Protein AF-A0A2T9Z4J3-F1 (afdb_monomer_lite)

Organism: NCBI:txid61424

Secondary structure (DSSP, 8-state):
-EEESPP--BTTTTB-EEGGGT---SSSS-STT-GGGSTTGGGTSEEE-TT-EEEEEEE-TT----EEEEEEEEGGGTT-HHHHHHTEEEEEETTSS---SSSEETTEET-S---PEEEEEEEPPTTPPSEEEEEEEEEES-EEETTEEEEE---EEEEEEEEE--SSPPPSSPPPPEEE---SSSTTSS-EEESS-SSTTTTS-TT-----BTTBGGGG----S-B---EEEPPTT-

Foldseek 3Di:
DWPPPPWQALPPPNDFQFLFLQRQDPASDALVSGCCVPPPSVVVFAEDAAQDKDKTKDWPQLWDKFKKWKFKAASVCRRPPVRRVVGTAEMEMPQQPHFAPDQQDPLGGRNGGHGDMDIDMDTHHQQDDWHKMKMKIKTFQIAQDPNDSFFTGAMTITMGMHTYDDPDDRDPDHHDYYYAYAHPVRNPDSKMKGHDALEPPQRNNPNDHFDDDPPDVVSSTPDRSDGGHIDIGHRPPD

Structure (mmCIF, N/CA/C/O backbone):
data_AF-A0A2T9Z4J3-F1
#
_entry.id   AF-A0A2T9Z4J3-F1
#
loop_
_atom_site.group_PDB
_atom_site.id
_atom_site.type_symbol
_atom_site.label_atom_id
_atom_site.label_alt_id
_atom_site.label_comp_id
_atom_site.label_asym_id
_atom_site.label_entity_id
_atom_site.label_seq_id
_atom_site.pdbx_PDB_ins_code
_atom_site.Cartn_x
_atom_site.Cartn_y
_atom_site.Cartn_z
_atom_site.occupancy
_atom_site.B_iso_or_equiv
_atom_site.auth_seq_id
_atom_site.auth_comp_id
_atom_site.auth_asym_id
_atom_site.auth_atom_id
_atom_site.pdbx_PDB_model_num
ATOM 1 N N . MET A 1 1 ? 7.623 1.355 1.174 1.00 85.75 1 MET A N 1
ATOM 2 C CA . MET A 1 1 ? 7.242 0.611 2.405 1.00 85.75 1 MET A CA 1
ATOM 3 C C . MET A 1 1 ? 6.527 1.502 3.399 1.00 85.75 1 MET A C 1
ATOM 5 O O . MET A 1 1 ? 6.881 2.677 3.482 1.00 85.75 1 MET A O 1
ATOM 9 N N . LEU A 1 2 ? 5.577 0.938 4.156 1.00 93.81 2 LEU A N 1
ATOM 10 C CA . LEU A 1 2 ? 4.834 1.624 5.220 1.00 93.81 2 LEU A CA 1
ATOM 11 C C . LEU A 1 2 ? 5.778 2.282 6.241 1.00 93.81 2 LEU A C 1
ATOM 13 O O . LEU A 1 2 ? 6.678 1.638 6.775 1.00 93.81 2 LEU A O 1
ATOM 17 N N . LYS A 1 3 ? 5.545 3.565 6.512 1.00 94.00 3 LYS A N 1
ATOM 18 C CA . LYS A 1 3 ? 6.288 4.394 7.471 1.00 94.00 3 LYS A CA 1
ATOM 19 C C . LYS A 1 3 ? 5.398 4.864 8.619 1.00 94.00 3 LYS A C 1
ATOM 21 O O . LYS A 1 3 ? 5.848 4.919 9.760 1.00 94.00 3 LYS A O 1
ATOM 26 N N . TYR A 1 4 ? 4.144 5.193 8.320 1.00 96.06 4 TYR A N 1
ATOM 27 C CA . TYR A 1 4 ? 3.155 5.566 9.323 1.00 96.06 4 TYR A CA 1
ATOM 28 C C . TYR A 1 4 ? 1.751 5.095 8.904 1.00 96.06 4 TYR A C 1
ATOM 30 O O . TYR A 1 4 ? 1.418 5.246 7.727 1.00 96.06 4 TYR A O 1
ATOM 38 N N . PRO A 1 5 ? 0.908 4.599 9.829 1.00 95.31 5 PRO A N 1
ATOM 39 C CA . PRO A 1 5 ? 1.194 4.303 11.236 1.00 95.31 5 PRO A CA 1
ATOM 40 C C . PRO A 1 5 ? 2.365 3.329 11.423 1.00 95.31 5 PRO A C 1
ATOM 42 O O . PRO A 1 5 ? 2.754 2.638 10.482 1.00 95.31 5 PRO A O 1
ATOM 45 N N . GLN A 1 6 ? 2.999 3.355 12.601 1.00 92.12 6 GLN A N 1
ATOM 46 C CA . GLN A 1 6 ? 4.267 2.656 12.828 1.00 92.12 6 GLN A CA 1
ATOM 47 C C . GLN A 1 6 ? 4.138 1.163 12.474 1.00 92.12 6 GLN A C 1
ATOM 49 O O . GLN A 1 6 ? 3.314 0.478 13.089 1.00 92.12 6 GLN A O 1
ATOM 54 N N . PRO A 1 7 ? 4.924 0.642 11.515 1.00 91.19 7 PRO A N 1
ATOM 55 C CA . PRO A 1 7 ? 4.813 -0.752 11.111 1.00 91.19 7 PRO A CA 1
ATOM 56 C C . PRO A 1 7 ? 5.274 -1.694 12.233 1.00 91.19 7 PRO A C 1
ATOM 58 O O . PRO A 1 7 ? 6.113 -1.325 13.066 1.00 91.19 7 PRO A O 1
ATOM 61 N N . ARG A 1 8 ? 4.773 -2.936 12.233 1.00 89.75 8 ARG A N 1
ATOM 62 C CA . ARG A 1 8 ? 5.305 -4.025 13.075 1.00 89.75 8 ARG A CA 1
ATOM 63 C C . ARG A 1 8 ? 6.801 -4.217 12.824 1.00 89.75 8 ARG A C 1
ATOM 65 O O . ARG A 1 8 ? 7.547 -4.470 13.778 1.00 89.75 8 ARG A O 1
ATOM 72 N N . GLY A 1 9 ? 7.209 -4.012 11.571 1.00 79.75 9 GLY A N 1
ATOM 73 C CA . GLY A 1 9 ? 8.544 -4.263 11.060 1.00 79.75 9 GLY A CA 1
ATOM 74 C C . GLY A 1 9 ? 8.686 -5.744 10.740 1.00 79.75 9 GLY A C 1
ATOM 75 O O . GLY A 1 9 ? 8.167 -6.584 11.471 1.00 79.75 9 GLY A O 1
ATOM 76 N N . ASN A 1 10 ? 9.407 -6.079 9.674 1.00 77.56 10 ASN A N 1
ATOM 77 C CA . ASN A 1 10 ? 9.787 -7.453 9.360 1.00 77.56 10 ASN A CA 1
ATOM 78 C C . ASN A 1 10 ? 10.915 -7.899 10.305 1.00 77.56 10 ASN A C 1
ATOM 80 O O . ASN A 1 10 ? 12.100 -7.786 9.985 1.00 77.56 10 ASN A O 1
ATOM 84 N N . LYS A 1 11 ? 10.547 -8.335 11.512 1.00 71.50 11 LYS A N 1
ATOM 85 C CA . LYS A 1 11 ? 11.507 -8.620 12.591 1.00 71.50 11 LYS A CA 1
ATOM 86 C C . LYS A 1 11 ? 12.369 -9.841 12.306 1.00 71.50 11 LYS A C 1
ATOM 88 O O . LYS A 1 11 ? 13.498 -9.908 12.773 1.00 71.50 11 LYS A O 1
ATOM 93 N N . LYS A 1 12 ? 11.836 -10.791 11.539 1.00 68.12 12 LYS A N 1
ATOM 94 C CA . LYS A 1 12 ? 12.517 -12.043 11.223 1.00 68.12 12 LYS A CA 1
ATOM 95 C C . LYS A 1 12 ? 13.612 -11.869 10.171 1.00 68.12 12 LYS A C 1
ATOM 97 O O . LYS A 1 12 ? 14.642 -12.524 10.267 1.00 68.12 12 LYS A O 1
ATOM 102 N N . TRP A 1 13 ? 13.399 -10.989 9.192 1.00 63.03 13 TRP A N 1
ATOM 103 C CA . TRP A 1 13 ? 14.283 -10.867 8.026 1.00 63.03 13 TRP A CA 1
ATOM 104 C C . TRP A 1 13 ? 14.967 -9.498 7.898 1.00 63.03 13 TRP A C 1
ATOM 106 O O . TRP A 1 13 ? 15.595 -9.237 6.880 1.00 63.03 13 TRP A O 1
ATOM 116 N N . TRP A 1 14 ? 14.845 -8.626 8.909 1.00 59.22 14 TRP A N 1
ATOM 117 C CA . TRP A 1 14 ? 15.550 -7.336 9.018 1.00 59.22 14 TRP A CA 1
ATOM 118 C C . TRP A 1 14 ? 15.502 -6.466 7.748 1.00 59.22 14 TRP A C 1
ATOM 120 O O . TRP A 1 14 ? 16.469 -5.792 7.400 1.00 59.22 14 TRP A O 1
ATOM 130 N N . GLY A 1 15 ? 14.363 -6.463 7.049 1.00 68.44 15 GLY A N 1
ATOM 131 C CA . GLY A 1 15 ? 14.255 -5.837 5.732 1.00 68.44 15 GLY A CA 1
ATOM 132 C C . GLY A 1 15 ? 12.824 -5.639 5.246 1.00 68.44 15 GLY A C 1
ATOM 133 O O . GLY A 1 15 ? 11.866 -5.610 6.015 1.00 68.44 15 GLY A O 1
ATOM 134 N N . VAL A 1 16 ? 12.659 -5.475 3.940 1.00 77.69 16 VAL A N 1
ATOM 135 C CA . VAL A 1 16 ? 11.340 -5.334 3.318 1.00 77.69 16 VAL A CA 1
ATOM 136 C C . VAL A 1 16 ? 10.652 -6.700 3.210 1.00 77.69 16 VAL A C 1
ATOM 138 O O . VAL A 1 16 ? 11.286 -7.697 2.889 1.00 77.69 16 VAL A O 1
ATOM 141 N N . CYS A 1 17 ? 9.360 -6.785 3.531 1.00 87.50 17 CYS A N 1
ATOM 142 C CA . CYS A 1 17 ? 8.581 -8.010 3.340 1.00 87.50 17 CYS A CA 1
ATOM 143 C C . CYS A 1 17 ? 7.880 -7.942 1.982 1.00 87.50 17 CYS A C 1
ATOM 145 O O . CYS A 1 17 ? 6.982 -7.125 1.782 1.00 87.50 17 CYS A O 1
ATOM 147 N N . GLY A 1 18 ? 8.303 -8.802 1.061 1.00 90.88 18 GLY A N 1
ATOM 148 C CA . GLY A 1 18 ? 7.730 -8.919 -0.274 1.00 90.88 18 GLY A CA 1
ATOM 149 C C . GLY A 1 18 ? 7.682 -10.367 -0.743 1.00 90.88 18 GLY A C 1
ATOM 150 O O . GLY A 1 18 ? 8.486 -11.200 -0.312 1.00 90.88 18 GLY A O 1
ATOM 151 N N . ALA A 1 19 ? 6.717 -10.661 -1.610 1.00 90.56 19 ALA A N 1
ATOM 152 C CA . ALA A 1 19 ? 6.400 -12.001 -2.090 1.00 90.56 19 ALA A CA 1
ATOM 153 C C . ALA A 1 19 ? 7.593 -12.684 -2.768 1.00 90.56 19 ALA A C 1
ATOM 155 O O . ALA A 1 19 ? 7.852 -13.864 -2.512 1.00 90.56 19 ALA A O 1
ATOM 156 N N . GLY A 1 20 ? 8.353 -11.919 -3.562 1.00 89.75 20 GLY A N 1
ATOM 157 C CA . GLY A 1 20 ? 9.571 -12.377 -4.228 1.00 89.75 20 GLY A CA 1
ATOM 158 C C . GLY A 1 20 ? 10.653 -12.847 -3.259 1.00 89.75 20 GLY A C 1
ATOM 159 O O . GLY A 1 20 ? 11.290 -13.868 -3.491 1.00 89.75 20 GLY A O 1
ATOM 160 N N . MET A 1 21 ? 10.782 -12.182 -2.111 1.00 88.12 21 MET A N 1
ATOM 161 C CA . MET A 1 21 ? 11.752 -12.523 -1.059 1.00 88.12 21 MET A CA 1
ATOM 162 C C . MET A 1 21 ? 11.249 -13.639 -0.126 1.00 88.12 21 MET A C 1
ATOM 164 O O . MET A 1 21 ? 11.795 -13.858 0.952 1.00 88.12 21 MET A O 1
ATOM 168 N N . GLY A 1 22 ? 10.169 -14.335 -0.497 1.00 87.25 22 GLY A N 1
ATOM 169 C CA . GLY A 1 22 ? 9.592 -15.425 0.289 1.00 87.25 22 GLY A CA 1
ATOM 170 C C . GLY A 1 22 ? 8.656 -14.980 1.416 1.00 87.25 22 GLY A C 1
ATOM 171 O O . GLY A 1 22 ? 8.167 -15.836 2.155 1.00 87.25 22 GLY A O 1
ATOM 172 N N . CYS A 1 23 ? 8.357 -13.683 1.545 1.00 88.75 23 CYS A N 1
ATOM 173 C CA . CYS A 1 23 ? 7.374 -13.210 2.515 1.00 88.75 23 CYS A CA 1
ATOM 174 C C . CYS A 1 23 ? 5.953 -13.490 2.009 1.00 88.75 23 CYS A C 1
ATOM 176 O O . CYS A 1 23 ? 5.572 -13.011 0.947 1.00 88.75 23 CYS A O 1
ATOM 178 N N . LYS A 1 24 ? 5.151 -14.259 2.753 1.00 88.00 24 LYS A N 1
ATOM 179 C CA . LYS A 1 24 ? 3.828 -14.729 2.288 1.00 88.00 24 LYS A CA 1
ATOM 180 C C . LYS A 1 24 ? 2.646 -13.907 2.792 1.00 88.00 24 LYS A C 1
ATOM 182 O O . LYS A 1 24 ? 1.496 -14.278 2.572 1.00 88.00 24 LYS A O 1
ATOM 187 N N . GLY A 1 25 ? 2.933 -12.763 3.412 1.00 86.25 25 GLY A N 1
ATOM 188 C CA . GLY A 1 25 ? 1.918 -11.882 3.975 1.00 86.25 25 GLY A CA 1
ATOM 189 C C . GLY A 1 25 ? 1.067 -12.588 5.044 1.00 86.25 25 GLY A C 1
ATOM 190 O O . GLY A 1 25 ? 1.501 -13.592 5.610 1.00 86.25 25 GLY A O 1
ATOM 191 N N . PRO A 1 26 ? -0.131 -12.064 5.351 1.00 92.62 26 PRO A N 1
ATOM 192 C CA . PRO A 1 26 ? -0.673 -10.790 4.861 1.00 92.62 26 PRO A CA 1
ATOM 193 C C . PRO A 1 26 ? 0.029 -9.563 5.471 1.00 92.62 26 PRO A C 1
ATOM 195 O O . PRO A 1 26 ? -0.157 -8.443 4.999 1.00 92.62 26 PRO A O 1
ATOM 198 N N . CYS A 1 27 ? 0.837 -9.770 6.509 1.00 93.69 27 CYS A N 1
ATOM 199 C CA . CYS A 1 27 ? 1.614 -8.745 7.192 1.00 93.69 27 CYS A CA 1
ATOM 200 C C . CYS A 1 27 ? 3.120 -8.987 7.041 1.00 93.69 27 CYS A C 1
ATOM 202 O O . CYS A 1 27 ? 3.562 -10.076 6.686 1.00 93.69 27 CYS A O 1
ATOM 204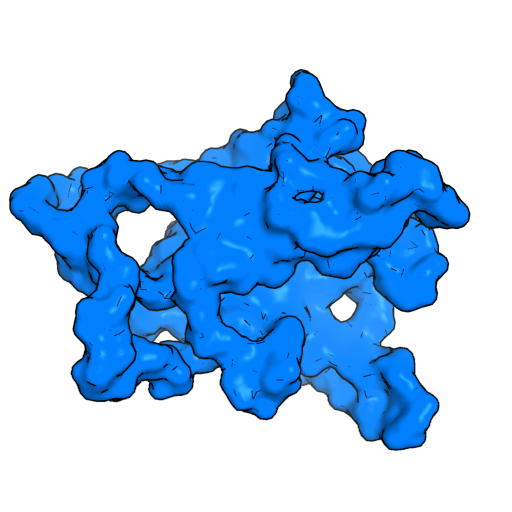 N N . ASP A 1 28 ? 3.906 -7.960 7.352 1.00 91.50 28 ASP A N 1
ATOM 205 C CA . ASP A 1 28 ? 5.368 -8.012 7.414 1.00 91.50 28 ASP A CA 1
ATOM 206 C C . ASP A 1 28 ? 5.916 -8.842 8.581 1.00 91.50 28 ASP A C 1
ATOM 208 O O . ASP A 1 28 ? 7.045 -9.317 8.501 1.00 91.50 28 ASP A O 1
ATOM 212 N N . SER A 1 29 ? 5.114 -9.035 9.630 1.00 90.75 29 SER A N 1
ATOM 213 C CA . SER A 1 29 ? 5.343 -9.988 10.721 1.00 90.75 29 SER A CA 1
ATOM 214 C C . SER A 1 29 ? 4.012 -10.488 11.280 1.00 90.75 29 SER A C 1
ATOM 216 O O . SER A 1 29 ? 2.984 -9.800 11.175 1.00 90.75 29 SER A O 1
ATOM 218 N N . SER A 1 30 ? 4.049 -11.651 11.932 1.00 91.19 30 SER A N 1
ATOM 219 C CA . SER A 1 30 ? 2.867 -12.246 12.560 1.00 91.19 30 SER A CA 1
ATOM 220 C C . SER A 1 30 ? 2.306 -11.382 13.696 1.00 91.19 30 SER A C 1
ATOM 222 O O . SER A 1 30 ? 3.004 -10.550 14.290 1.00 91.19 30 SER A O 1
ATOM 224 N N . SER A 1 31 ? 1.035 -11.596 14.036 1.00 91.62 31 SER A N 1
ATOM 225 C CA . SER A 1 31 ? 0.395 -10.951 15.187 1.00 91.62 31 SER A CA 1
ATOM 226 C C . SER A 1 31 ? 1.085 -11.296 16.510 1.00 91.62 31 SER A C 1
ATOM 228 O O . SER A 1 31 ? 1.134 -10.456 17.406 1.00 91.62 31 SER A O 1
ATOM 230 N N . MET A 1 32 ? 1.695 -12.481 16.625 1.00 88.38 32 MET A N 1
ATOM 231 C CA . MET A 1 32 ? 2.461 -12.895 17.807 1.00 88.38 32 MET A CA 1
ATOM 232 C C . MET A 1 32 ? 3.703 -12.023 18.022 1.00 88.38 32 MET A C 1
ATOM 234 O O . MET A 1 32 ? 4.029 -11.665 19.153 1.00 88.38 32 MET A O 1
ATOM 238 N N . GLU A 1 33 ? 4.349 -11.602 16.936 1.00 84.94 33 GLU A N 1
ATOM 239 C CA . GLU A 1 33 ? 5.548 -10.758 16.958 1.00 84.94 33 GLU A CA 1
ATOM 240 C C . GLU A 1 33 ? 5.228 -9.262 17.123 1.00 84.94 33 GLU A C 1
ATOM 242 O O . GLU A 1 33 ? 6.138 -8.427 17.210 1.00 84.94 33 GLU A O 1
ATOM 247 N N . ALA A 1 34 ? 3.949 -8.885 17.173 1.00 86.06 34 ALA A N 1
ATOM 248 C CA . ALA A 1 34 ? 3.526 -7.497 17.256 1.00 86.06 34 ALA A CA 1
ATOM 249 C C . ALA A 1 34 ? 3.962 -6.820 18.566 1.00 86.06 34 ALA A C 1
ATOM 251 O O . ALA A 1 34 ? 3.878 -7.376 19.662 1.00 86.06 34 ALA A O 1
ATOM 252 N N . ARG A 1 35 ? 4.370 -5.546 18.473 1.00 78.50 35 ARG A N 1
ATOM 253 C CA . ARG A 1 35 ? 4.780 -4.739 19.642 1.00 78.50 35 ARG A CA 1
ATOM 254 C C . ARG A 1 35 ? 3.662 -4.550 20.664 1.00 78.50 35 ARG A C 1
ATOM 256 O O . ARG A 1 35 ? 3.944 -4.314 21.832 1.00 78.50 35 ARG A O 1
ATOM 263 N N . VAL A 1 36 ? 2.401 -4.654 20.249 1.00 79.75 36 VAL A N 1
ATOM 264 C CA . VAL A 1 36 ? 1.257 -4.538 21.161 1.00 79.75 36 VAL A CA 1
ATOM 265 C C . VAL A 1 36 ? 1.231 -5.643 22.223 1.00 79.75 36 VAL A C 1
ATOM 267 O O . VAL A 1 36 ? 0.717 -5.408 23.315 1.00 79.75 36 VAL A O 1
ATOM 270 N N . ASN A 1 37 ? 1.859 -6.791 21.952 1.00 78.06 37 ASN A N 1
ATOM 271 C CA . ASN A 1 37 ? 2.022 -7.873 22.925 1.00 78.06 37 ASN A CA 1
ATOM 272 C C . ASN A 1 37 ? 3.125 -7.571 23.957 1.00 78.06 37 ASN A C 1
ATOM 274 O O . ASN A 1 37 ? 3.233 -8.250 24.973 1.00 78.06 37 ASN A O 1
ATOM 278 N N . MET A 1 38 ? 3.938 -6.531 23.736 1.00 76.25 38 MET A N 1
ATOM 279 C CA . MET A 1 38 ? 4.980 -6.097 24.664 1.00 76.25 38 MET A CA 1
ATOM 280 C C . MET A 1 38 ? 4.396 -5.086 25.663 1.00 76.25 38 MET A C 1
ATOM 282 O O . MET A 1 38 ? 3.917 -4.013 25.282 1.00 76.25 38 MET A O 1
ATOM 286 N N . ARG A 1 39 ? 4.472 -5.413 26.963 1.00 65.25 39 ARG A N 1
ATOM 287 C CA . ARG A 1 39 ? 3.807 -4.707 28.084 1.00 65.25 39 ARG A CA 1
ATOM 288 C C . ARG A 1 39 ? 3.946 -3.175 28.064 1.00 65.25 39 ARG A C 1
ATOM 290 O O . ARG A 1 39 ? 3.001 -2.472 28.422 1.00 65.25 39 ARG A O 1
ATOM 297 N N . TYR A 1 40 ? 5.103 -2.652 27.658 1.00 63.12 40 TYR A N 1
ATOM 298 C CA . TYR A 1 40 ? 5.387 -1.211 27.647 1.00 63.12 40 TYR A CA 1
ATOM 299 C C . TYR A 1 40 ? 5.072 -0.529 26.308 1.00 63.12 40 TYR A C 1
ATOM 301 O O . TYR A 1 40 ? 4.594 0.606 26.294 1.00 63.12 40 TYR A O 1
ATOM 309 N N . GLU A 1 41 ? 5.264 -1.218 25.184 1.00 70.25 41 GLU A N 1
ATOM 310 C CA . GLU A 1 41 ? 5.064 -0.651 23.843 1.00 70.25 41 GLU A CA 1
ATOM 311 C C . GLU A 1 41 ? 3.576 -0.587 23.462 1.00 70.25 41 GLU A C 1
ATOM 313 O O . GLU A 1 41 ? 3.137 0.377 22.834 1.00 70.25 41 GLU A O 1
ATOM 318 N N . GLY A 1 42 ? 2.748 -1.515 23.959 1.00 65.50 42 GLY A N 1
ATOM 319 C CA . GLY A 1 42 ? 1.294 -1.471 23.761 1.00 65.50 42 GLY A CA 1
ATOM 320 C C . GLY A 1 42 ? 0.617 -0.205 24.316 1.00 65.50 42 GLY A C 1
ATOM 321 O O . GLY A 1 42 ? -0.474 0.162 23.869 1.00 65.50 42 GLY A O 1
ATOM 322 N N . LYS A 1 43 ? 1.258 0.510 25.257 1.00 69.12 43 LYS A N 1
ATOM 323 C CA . LYS A 1 43 ? 0.759 1.794 25.792 1.00 69.12 43 LYS A CA 1
ATOM 324 C C . LYS A 1 43 ? 0.973 2.973 24.835 1.00 69.12 43 LYS A C 1
ATOM 326 O O . LYS A 1 43 ? 0.164 3.905 24.871 1.00 69.12 43 LYS A O 1
ATOM 331 N N . LYS A 1 44 ? 2.015 2.915 23.996 1.00 80.44 44 LYS A N 1
ATOM 332 C CA . LYS A 1 44 ? 2.394 3.944 23.005 1.00 80.44 44 LYS A CA 1
ATOM 333 C C . LYS A 1 44 ? 1.673 3.790 21.666 1.00 80.44 44 LYS A C 1
ATOM 335 O O . LYS A 1 44 ? 1.807 4.637 20.792 1.00 80.44 44 LYS A O 1
ATOM 340 N N . MET A 1 45 ? 0.910 2.714 21.509 1.00 85.94 45 MET A N 1
ATOM 341 C CA . MET A 1 45 ? 0.159 2.432 20.296 1.00 85.94 45 MET A CA 1
ATOM 342 C C . MET A 1 45 ? -0.786 3.580 19.925 1.00 85.94 45 MET A C 1
ATOM 344 O O . MET A 1 45 ? -1.438 4.178 20.791 1.00 85.94 45 MET A O 1
ATOM 348 N N . LEU A 1 46 ? -0.898 3.824 18.617 1.00 93.69 46 LEU A N 1
ATOM 349 C CA . LEU A 1 46 ? -1.805 4.808 18.048 1.00 93.69 46 LEU A CA 1
ATOM 350 C C . LEU A 1 46 ? -3.245 4.542 18.511 1.00 93.69 46 LEU A C 1
ATOM 352 O O . LEU A 1 46 ? -3.769 3.429 18.404 1.00 93.69 46 LEU A O 1
ATOM 356 N N . LYS A 1 47 ? -3.888 5.585 19.036 1.00 95.12 47 LYS A N 1
ATOM 357 C CA . LYS A 1 47 ? -5.294 5.571 19.444 1.00 95.12 47 LYS A CA 1
ATOM 358 C C . LYS A 1 47 ? -6.062 6.490 18.513 1.00 95.12 47 LYS A C 1
ATOM 360 O O . LYS A 1 47 ? -5.697 7.653 18.375 1.00 95.12 47 LYS A O 1
ATOM 365 N N . VAL A 1 48 ? -7.125 5.969 17.921 1.00 97.00 48 VAL A N 1
ATOM 366 C CA . VAL A 1 48 ? -7.971 6.700 16.972 1.00 97.00 48 VAL A CA 1
ATOM 367 C C . VAL A 1 48 ? -9.440 6.572 17.345 1.00 97.00 48 VAL A C 1
ATOM 369 O O . VAL A 1 48 ? -9.824 5.705 18.138 1.00 97.00 48 VAL A O 1
ATOM 372 N N . ARG A 1 49 ? -10.267 7.433 16.760 1.00 96.88 49 ARG A N 1
ATOM 373 C CA . ARG A 1 49 ? -11.729 7.392 16.861 1.00 96.88 49 ARG A CA 1
ATOM 374 C C . ARG A 1 49 ? -12.340 6.935 15.534 1.00 96.88 49 ARG A C 1
ATOM 376 O O . ARG A 1 49 ? -11.735 7.103 14.481 1.00 96.88 49 ARG A O 1
ATOM 383 N N . ARG A 1 50 ? -13.554 6.383 15.585 1.00 96.31 50 ARG A N 1
ATOM 384 C CA . ARG A 1 50 ? -14.399 6.181 14.392 1.00 96.31 50 ARG A CA 1
ATOM 385 C C . ARG A 1 50 ? -14.564 7.509 13.643 1.00 96.31 50 ARG A C 1
ATOM 387 O O . ARG A 1 50 ? -14.755 8.535 14.293 1.00 96.31 50 ARG A O 1
ATOM 394 N N . GLY A 1 51 ? -14.471 7.487 12.316 1.00 95.44 51 GLY A N 1
ATOM 395 C CA . GLY A 1 51 ? -14.557 8.672 11.456 1.00 95.44 51 GLY A CA 1
ATOM 396 C C . GLY A 1 51 ? -13.333 9.593 11.496 1.00 95.44 51 GLY A C 1
ATOM 397 O O . GLY A 1 51 ? -13.289 10.570 10.758 1.00 95.44 51 GLY A O 1
ATOM 398 N N . GLN A 1 52 ? -12.330 9.310 12.334 1.00 97.31 52 GLN A N 1
ATOM 399 C CA . GLN A 1 52 ? -11.102 10.097 12.351 1.00 97.31 52 GLN A CA 1
ATOM 400 C C . GLN A 1 52 ? -10.311 9.861 11.064 1.00 97.31 52 GLN A C 1
ATOM 402 O O . GLN A 1 52 ? -10.090 8.718 10.670 1.00 97.31 52 GLN A O 1
ATOM 407 N N . GLU A 1 53 ? -9.826 10.938 10.459 1.00 98.19 53 GLU A N 1
ATOM 408 C CA . GLU A 1 53 ? -8.855 10.876 9.374 1.00 98.19 53 GLU A CA 1
ATOM 409 C C . GLU A 1 53 ? -7.436 10.727 9.944 1.00 98.19 53 GLU A C 1
ATOM 411 O O . GLU A 1 53 ? -7.033 11.464 10.850 1.00 98.19 53 GLU A O 1
ATOM 416 N N . ILE A 1 54 ? -6.673 9.765 9.425 1.00 98.12 54 ILE A N 1
ATOM 417 C CA . ILE A 1 54 ? -5.250 9.595 9.731 1.00 98.12 54 ILE A CA 1
ATOM 418 C C . ILE A 1 54 ? -4.417 9.602 8.446 1.00 98.12 54 ILE A C 1
ATOM 420 O O . ILE A 1 54 ? -4.870 9.092 7.415 1.00 98.12 54 ILE A O 1
ATOM 424 N N . PRO A 1 55 ? -3.189 10.148 8.476 1.00 98.31 55 PRO A N 1
ATOM 425 C CA . PRO A 1 55 ? -2.278 9.999 7.355 1.00 98.31 55 PRO A CA 1
ATOM 426 C C . PRO A 1 55 ? -1.774 8.557 7.291 1.00 98.31 55 PRO A C 1
ATOM 428 O O . PRO A 1 55 ? -1.527 7.933 8.321 1.00 98.31 55 PRO A O 1
ATOM 431 N N . ILE A 1 56 ? -1.572 8.053 6.080 1.00 98.50 56 ILE A N 1
ATOM 432 C CA . ILE A 1 56 ? -0.828 6.829 5.796 1.00 98.50 56 ILE A CA 1
ATOM 433 C C . ILE A 1 56 ? 0.375 7.233 4.956 1.00 98.50 56 ILE A C 1
ATOM 435 O O . ILE A 1 56 ? 0.206 7.848 3.905 1.00 98.50 56 ILE A O 1
ATOM 439 N N . LEU A 1 57 ? 1.582 6.920 5.421 1.00 98.19 57 LEU A N 1
ATOM 440 C CA . LEU A 1 57 ? 2.835 7.363 4.809 1.00 98.19 57 LEU A CA 1
ATOM 441 C C . LEU A 1 57 ? 3.657 6.152 4.377 1.00 98.19 57 LEU A C 1
ATOM 443 O O . LEU A 1 57 ? 3.771 5.186 5.133 1.00 98.19 57 LEU A O 1
ATOM 447 N N . TRP A 1 58 ? 4.287 6.224 3.210 1.00 96.88 58 TRP A N 1
ATOM 448 C CA . TRP A 1 58 ? 5.264 5.238 2.753 1.00 96.88 58 TRP A CA 1
ATOM 449 C C . TRP A 1 58 ? 6.385 5.904 1.966 1.00 96.88 58 TRP A C 1
ATOM 451 O O . TRP A 1 58 ? 6.230 6.995 1.433 1.00 96.88 58 TRP A O 1
ATOM 461 N N . ASN A 1 59 ? 7.528 5.236 1.880 1.00 94.75 59 ASN A N 1
ATOM 462 C CA . ASN A 1 59 ? 8.609 5.664 0.994 1.00 94.75 59 ASN A CA 1
ATOM 463 C C . ASN A 1 59 ? 8.456 5.032 -0.396 1.00 94.75 59 ASN A C 1
ATOM 465 O O . ASN A 1 59 ? 8.099 3.847 -0.476 1.00 94.75 59 ASN A O 1
ATOM 469 N N . ARG A 1 60 ? 8.804 5.798 -1.438 1.00 93.88 60 ARG A N 1
ATOM 470 C CA . ARG A 1 60 ? 8.868 5.361 -2.846 1.00 93.88 60 ARG A CA 1
ATOM 471 C C . ARG A 1 60 ? 9.942 4.300 -3.120 1.00 93.88 60 ARG A C 1
ATOM 473 O O . ARG A 1 60 ? 9.723 3.393 -3.906 1.00 93.88 60 ARG A O 1
ATOM 480 N N . LEU A 1 61 ? 11.098 4.401 -2.455 1.00 89.12 61 LEU A N 1
ATOM 481 C CA . LEU A 1 61 ? 12.213 3.444 -2.569 1.00 89.12 61 LEU A CA 1
ATOM 482 C C . LEU A 1 61 ? 12.704 3.191 -4.008 1.00 89.12 61 LEU A C 1
ATOM 484 O O . LEU A 1 61 ? 12.920 2.052 -4.389 1.00 89.12 61 LEU A O 1
ATOM 488 N N . ASN A 1 62 ? 12.915 4.240 -4.804 1.00 90.38 62 ASN A N 1
ATOM 489 C CA . ASN A 1 62 ? 13.453 4.173 -6.174 1.00 90.38 62 ASN A CA 1
ATOM 490 C C . ASN A 1 62 ? 12.596 3.425 -7.215 1.00 90.38 62 ASN A C 1
ATOM 492 O O . ASN A 1 62 ? 12.995 3.399 -8.377 1.00 90.38 62 ASN A O 1
ATOM 496 N N . HIS A 1 63 ? 11.433 2.879 -6.854 1.00 92.69 63 HIS A N 1
ATOM 497 C CA . HIS A 1 63 ? 10.604 2.096 -7.771 1.00 92.69 63 HIS A CA 1
ATOM 498 C C . HIS A 1 63 ? 9.325 2.849 -8.165 1.00 92.69 63 HIS A C 1
ATOM 500 O O . HIS A 1 63 ? 8.639 3.384 -7.292 1.00 92.69 63 HIS A O 1
ATOM 506 N N . PRO A 1 64 ? 9.006 2.939 -9.469 1.00 95.94 64 PRO A N 1
ATOM 507 C CA . PRO A 1 64 ? 7.817 3.634 -9.937 1.00 95.94 64 PRO A CA 1
ATOM 508 C C . PRO A 1 64 ? 6.559 2.764 -9.930 1.00 95.94 64 PRO A C 1
ATOM 510 O O . PRO A 1 64 ? 6.603 1.534 -10.045 1.00 95.94 64 PRO A O 1
ATOM 513 N N . GLY A 1 65 ? 5.427 3.464 -9.936 1.00 96.88 65 GLY A N 1
ATOM 514 C CA . GLY A 1 65 ? 4.114 2.931 -10.257 1.00 96.88 65 GLY A CA 1
ATOM 515 C C . GLY A 1 65 ? 3.553 1.918 -9.268 1.00 96.88 65 GLY A C 1
ATOM 516 O O . GLY A 1 65 ? 4.091 1.635 -8.195 1.00 96.88 65 GLY A O 1
ATOM 517 N N . GLY A 1 66 ? 2.406 1.387 -9.662 1.00 97.75 66 GLY A N 1
ATOM 518 C CA . GLY A 1 66 ? 1.620 0.454 -8.887 1.00 97.75 66 GLY A CA 1
ATOM 519 C C . GLY A 1 66 ? 0.589 1.141 -8.006 1.00 97.75 66 GLY A C 1
ATOM 520 O O . GLY A 1 66 ? 0.325 2.347 -8.072 1.00 97.75 66 GLY A O 1
ATOM 521 N N . PHE A 1 67 ? 0.002 0.326 -7.151 1.00 98.50 67 PHE A N 1
ATOM 522 C CA . PHE A 1 67 ? -1.141 0.667 -6.329 1.00 98.50 67 PHE A CA 1
ATOM 523 C C . PHE A 1 67 ? -0.814 0.398 -4.869 1.00 98.50 67 PHE A C 1
ATOM 525 O O . PHE A 1 67 ? -0.079 -0.536 -4.549 1.00 98.50 67 PHE A O 1
ATOM 532 N N . ILE A 1 68 ? -1.402 1.192 -3.982 1.00 98.44 68 ILE A N 1
ATOM 533 C CA . ILE A 1 68 ? -1.498 0.873 -2.565 1.00 98.44 68 ILE A CA 1
ATOM 534 C C . ILE A 1 68 ? -2.908 0.387 -2.281 1.00 98.44 68 ILE A C 1
ATOM 536 O O . ILE A 1 68 ? -3.873 1.082 -2.589 1.00 98.44 68 ILE A O 1
ATOM 540 N N . ARG A 1 69 ? -3.022 -0.768 -1.632 1.00 98.06 69 ARG A N 1
ATOM 541 C CA . ARG A 1 69 ? -4.256 -1.241 -1.006 1.00 98.06 69 ARG A CA 1
ATOM 542 C C . ARG A 1 69 ? -4.176 -1.041 0.504 1.00 98.06 69 ARG A C 1
ATOM 544 O O . ARG A 1 69 ? -3.175 -1.396 1.128 1.00 98.06 69 ARG A O 1
ATOM 551 N N . LEU A 1 70 ? -5.253 -0.511 1.075 1.00 98.56 70 LEU A N 1
ATOM 552 C CA . LEU A 1 70 ? -5.449 -0.322 2.507 1.00 98.56 70 LEU A CA 1
ATOM 553 C C . LEU A 1 70 ? -6.646 -1.144 2.983 1.00 98.56 70 LEU A C 1
ATOM 555 O O . LEU A 1 70 ? -7.766 -0.976 2.494 1.00 98.56 70 LEU A O 1
ATOM 559 N N . ALA A 1 71 ? -6.412 -2.011 3.962 1.00 98.31 71 ALA A N 1
ATOM 560 C CA . ALA A 1 71 ? -7.435 -2.856 4.572 1.00 98.31 71 ALA A CA 1
ATOM 561 C C . ALA A 1 71 ? -7.292 -2.853 6.097 1.00 98.31 71 ALA A C 1
ATOM 563 O O . ALA A 1 71 ? -6.185 -2.725 6.615 1.00 98.31 71 ALA A O 1
ATOM 564 N N . ILE A 1 72 ? -8.399 -2.988 6.828 1.00 98.50 72 ILE A N 1
ATOM 565 C CA . ILE A 1 72 ? -8.393 -3.005 8.298 1.00 98.50 72 ILE A CA 1
ATOM 566 C C . ILE A 1 72 ? -9.076 -4.271 8.791 1.00 98.50 72 ILE A C 1
ATOM 568 O O . ILE A 1 72 ? -10.201 -4.556 8.404 1.00 98.50 72 ILE A O 1
ATOM 572 N N . THR A 1 73 ? -8.451 -4.988 9.721 1.00 98.12 73 THR A N 1
ATOM 573 C CA . THR A 1 73 ? -9.103 -6.110 10.405 1.00 98.12 73 THR A CA 1
ATOM 574 C C . THR A 1 73 ? -8.891 -6.090 11.914 1.00 98.12 73 THR A C 1
ATOM 576 O O . THR A 1 73 ? -8.027 -5.375 12.425 1.00 98.12 73 THR A O 1
ATOM 579 N N . LYS A 1 74 ? -9.697 -6.862 12.652 1.00 97.69 74 LYS A N 1
ATOM 580 C CA . LYS A 1 74 ? -9.480 -7.107 14.083 1.00 97.69 74 LYS A CA 1
ATOM 581 C C . LYS A 1 74 ? -8.110 -7.763 14.257 1.00 97.69 74 LYS A C 1
ATOM 583 O O . LYS A 1 74 ? -7.784 -8.707 13.545 1.00 97.69 74 LYS A O 1
ATOM 588 N N . PHE A 1 75 ? -7.338 -7.315 15.243 1.00 97.06 75 PHE A N 1
ATOM 589 C CA . PHE A 1 75 ? -5.958 -7.770 15.451 1.00 97.06 75 PHE A CA 1
ATOM 590 C C . PHE A 1 75 ? -5.811 -9.294 15.541 1.00 97.06 75 PHE A C 1
ATOM 592 O O . PHE A 1 75 ? -4.914 -9.860 14.924 1.00 97.06 75 PHE A O 1
ATOM 599 N N . LYS A 1 76 ? -6.743 -9.973 16.219 1.00 96.38 76 LYS A N 1
ATOM 600 C CA . LYS A 1 76 ? -6.758 -11.442 16.326 1.00 96.38 76 LYS A CA 1
ATOM 601 C C . LYS A 1 76 ? -6.879 -12.183 14.983 1.00 96.38 76 LYS A C 1
ATOM 603 O O . LYS A 1 76 ? -6.566 -13.359 14.918 1.00 96.38 76 LYS A O 1
ATOM 608 N N . ASN A 1 77 ? -7.318 -11.497 13.928 1.00 97.94 77 ASN A N 1
ATOM 609 C CA . ASN A 1 77 ? -7.475 -12.049 12.584 1.00 97.94 77 ASN A CA 1
ATOM 610 C C . ASN A 1 77 ? -6.424 -11.485 11.609 1.00 97.94 77 ASN A C 1
ATOM 612 O O . ASN A 1 77 ? -6.592 -11.614 10.398 1.00 97.94 77 ASN A O 1
ATOM 616 N N . SER A 1 78 ? -5.390 -10.798 12.108 1.00 96.94 78 SER A N 1
ATOM 617 C CA . SER A 1 78 ? -4.410 -10.087 11.272 1.00 96.94 78 SER A CA 1
ATOM 618 C C . SER A 1 78 ? -3.361 -10.984 10.615 1.00 96.94 78 SER A C 1
ATOM 620 O O . SER A 1 78 ? -2.570 -10.491 9.823 1.00 96.94 78 SER A O 1
ATOM 622 N N . ASP A 1 79 ? -3.390 -12.288 10.881 1.00 95.69 79 ASP A N 1
ATOM 623 C CA . ASP A 1 79 ? -2.600 -13.283 10.146 1.00 95.69 79 ASP A CA 1
ATOM 624 C C . ASP A 1 79 ? -3.414 -13.949 9.012 1.00 95.69 79 ASP A C 1
ATOM 626 O O . ASP A 1 79 ? -2.900 -14.800 8.294 1.00 95.69 79 ASP A O 1
ATOM 630 N N . SER A 1 80 ? -4.680 -13.550 8.807 1.00 97.12 80 SER A N 1
ATOM 631 C CA . SER A 1 80 ? -5.559 -14.097 7.764 1.00 97.12 80 SER A CA 1
ATOM 632 C C . SER A 1 80 ? -5.674 -13.170 6.552 1.00 97.12 80 SER A C 1
ATOM 634 O O . SER A 1 80 ? -6.098 -12.016 6.652 1.00 97.12 80 SER A O 1
ATOM 636 N N . TRP A 1 81 ? -5.361 -13.710 5.376 1.00 95.19 81 TRP A N 1
ATOM 637 C CA . TRP A 1 81 ? -5.569 -13.045 4.089 1.00 95.19 81 TRP A CA 1
ATOM 638 C C . TRP A 1 81 ? -7.038 -12.735 3.804 1.00 95.19 81 TRP A C 1
ATOM 640 O O . TRP A 1 81 ? -7.378 -11.612 3.434 1.00 95.19 81 TRP A O 1
ATOM 650 N N . GLU A 1 82 ? -7.918 -13.710 4.021 1.00 97.19 82 GLU A N 1
ATOM 651 C CA . GLU A 1 82 ? -9.363 -13.583 3.811 1.00 97.19 82 GLU A CA 1
ATOM 652 C C . GLU A 1 82 ? -9.960 -12.441 4.639 1.00 97.19 82 GLU A C 1
ATOM 654 O O . GLU A 1 82 ? -10.779 -11.652 4.161 1.00 97.19 82 GLU A O 1
ATOM 659 N N . SER A 1 83 ? -9.479 -12.306 5.872 1.00 97.88 83 SER A N 1
ATOM 660 C CA . SER A 1 83 ? -9.869 -11.250 6.794 1.00 97.88 83 SER A CA 1
ATOM 661 C C . SER A 1 83 ? -9.559 -9.854 6.241 1.00 97.88 83 SER A C 1
ATOM 663 O O . SER A 1 83 ? -10.407 -8.962 6.310 1.00 97.88 83 SER A O 1
ATOM 665 N N . PHE A 1 84 ? -8.391 -9.648 5.627 1.00 97.50 84 PHE A N 1
ATOM 666 C CA . PHE A 1 84 ? -8.083 -8.385 4.947 1.00 97.50 84 PHE A CA 1
ATOM 667 C C . PHE A 1 84 ? -8.834 -8.232 3.621 1.00 97.50 84 PHE A C 1
ATOM 669 O O . PHE A 1 84 ? -9.313 -7.140 3.316 1.00 97.50 84 PHE A O 1
ATOM 676 N N . ASN A 1 85 ? -8.968 -9.302 2.832 1.00 96.06 85 ASN A N 1
ATOM 677 C CA . ASN A 1 85 ? -9.703 -9.310 1.554 1.00 96.06 85 ASN A CA 1
ATOM 678 C C . ASN A 1 85 ? -11.164 -8.922 1.733 1.00 96.06 85 ASN A C 1
ATOM 680 O O . ASN A 1 85 ? -11.698 -8.152 0.941 1.00 96.06 85 ASN A O 1
ATOM 684 N N . SER A 1 86 ? -11.764 -9.339 2.839 1.00 96.06 86 SER A N 1
ATOM 685 C CA . SER A 1 86 ? -13.120 -8.948 3.182 1.00 96.06 86 SER A CA 1
ATOM 686 C C . SER A 1 86 ? -13.217 -7.497 3.645 1.00 96.06 86 SER A C 1
ATOM 688 O O . SER A 1 86 ? -14.289 -6.920 3.542 1.00 96.06 86 SER A O 1
ATOM 690 N N . ASN A 1 87 ? -12.154 -6.882 4.173 1.00 97.06 87 ASN A N 1
ATOM 691 C CA . ASN A 1 87 ? -12.211 -5.578 4.850 1.00 97.06 87 ASN A CA 1
ATOM 692 C C . ASN A 1 87 ? -11.302 -4.520 4.206 1.00 97.06 87 ASN A C 1
ATOM 694 O O . ASN A 1 87 ? -10.594 -3.773 4.891 1.00 97.06 87 ASN A O 1
ATOM 698 N N . VAL A 1 88 ? -11.323 -4.461 2.876 1.00 97.81 88 VAL A N 1
ATOM 699 C CA . VAL A 1 88 ? -10.641 -3.406 2.122 1.00 97.81 88 VAL A CA 1
ATOM 700 C C . VAL A 1 88 ? -11.382 -2.090 2.277 1.00 97.81 88 VAL A C 1
ATOM 702 O O . VAL A 1 88 ? -12.605 -2.052 2.199 1.00 97.81 88 VAL A O 1
ATOM 705 N N . ILE A 1 89 ? -10.629 -1.019 2.504 1.00 97.75 89 ILE A N 1
ATOM 706 C CA . ILE A 1 89 ? -11.179 0.321 2.715 1.00 97.75 89 ILE A CA 1
ATOM 707 C C . ILE A 1 89 ? -10.850 1.227 1.535 1.00 97.75 89 ILE A C 1
ATOM 709 O O . ILE A 1 89 ? -11.701 1.991 1.090 1.00 97.75 89 ILE A O 1
ATOM 713 N N . LYS A 1 90 ? -9.615 1.162 1.027 1.00 97.88 90 LYS A N 1
ATOM 714 C CA . LYS A 1 90 ? -9.147 2.119 0.027 1.00 97.88 90 LYS A CA 1
ATOM 715 C C . LYS A 1 90 ? -8.071 1.539 -0.877 1.00 97.88 90 LYS A C 1
ATOM 717 O O . LYS A 1 90 ? -7.207 0.794 -0.416 1.00 97.88 90 LYS A O 1
ATOM 722 N N . TYR A 1 91 ? -8.079 1.963 -2.129 1.00 98.62 91 TYR A N 1
ATOM 723 C CA . TYR A 1 91 ? -6.973 1.848 -3.062 1.00 98.62 91 TYR A CA 1
ATOM 724 C C . TYR A 1 91 ? -6.543 3.236 -3.523 1.00 98.62 91 TYR A C 1
ATOM 726 O O . TYR A 1 91 ? -7.382 4.102 -3.773 1.00 98.62 91 TYR A O 1
ATOM 734 N N . VAL A 1 92 ? -5.239 3.443 -3.663 1.00 98.56 92 VAL A N 1
ATOM 735 C CA . VAL A 1 92 ? -4.664 4.678 -4.211 1.00 98.56 92 VAL A CA 1
ATOM 736 C C . VAL A 1 92 ? -3.486 4.362 -5.121 1.00 98.56 92 VAL A C 1
ATOM 738 O O . VAL A 1 92 ? -2.941 3.258 -5.069 1.00 98.56 92 VAL A O 1
ATOM 741 N N . CYS A 1 93 ? -3.054 5.319 -5.935 1.00 98.62 93 CYS A N 1
ATOM 742 C CA . CYS A 1 93 ? -1.798 5.167 -6.662 1.00 98.62 93 CYS A CA 1
ATOM 743 C C . CYS A 1 93 ? -0.584 5.226 -5.725 1.00 98.62 93 CYS A C 1
ATOM 745 O O . CYS A 1 93 ? -0.571 5.983 -4.752 1.00 98.62 93 CYS A O 1
ATOM 747 N N . HIS A 1 94 ? 0.467 4.461 -6.037 1.00 98.06 94 HIS A N 1
ATOM 748 C CA . HIS A 1 94 ? 1.713 4.474 -5.262 1.00 98.06 94 HIS A CA 1
ATOM 749 C C . HIS A 1 94 ? 2.380 5.857 -5.233 1.00 98.06 94 HIS A C 1
ATOM 751 O O . HIS A 1 94 ? 2.877 6.279 -4.188 1.00 98.06 94 HIS A O 1
ATOM 757 N N . GLU A 1 95 ? 2.345 6.567 -6.363 1.00 97.06 95 GLU A N 1
ATOM 758 C CA . GLU A 1 95 ? 2.994 7.865 -6.571 1.00 97.06 95 GLU A CA 1
ATOM 759 C C . GLU A 1 95 ? 1.975 9.025 -6.620 1.00 97.06 95 GLU A C 1
ATOM 761 O O . GLU A 1 95 ? 2.063 9.898 -7.478 1.00 97.06 95 GLU A O 1
ATOM 766 N N . GLN A 1 96 ? 0.970 9.032 -5.728 1.00 93.00 96 GLN A N 1
ATOM 767 C CA . GLN A 1 96 ? -0.120 10.029 -5.740 1.00 93.00 96 GLN A CA 1
ATOM 768 C C . GLN A 1 96 ? 0.363 11.480 -5.534 1.00 93.00 96 GLN A C 1
ATOM 770 O O . GLN A 1 96 ? -0.149 12.412 -6.144 1.00 93.00 96 GLN A O 1
ATOM 775 N N . ASN A 1 97 ? 1.334 11.689 -4.645 1.00 95.81 97 ASN A N 1
ATOM 776 C CA . ASN A 1 97 ? 1.839 13.014 -4.257 1.00 95.81 97 ASN A CA 1
ATOM 777 C C . ASN A 1 97 ? 3.357 13.022 -4.023 1.00 95.81 97 ASN A C 1
ATOM 779 O O . ASN A 1 97 ? 3.884 13.829 -3.259 1.00 95.81 97 ASN A O 1
ATOM 783 N N . CYS A 1 98 ? 4.052 12.089 -4.662 1.00 96.62 98 CYS A N 1
ATOM 784 C CA . CYS A 1 98 ? 5.496 11.927 -4.597 1.00 96.62 98 CYS A CA 1
ATOM 785 C C . CYS A 1 98 ? 6.016 11.530 -5.983 1.00 96.62 98 CYS A C 1
ATOM 787 O O . CYS A 1 98 ? 5.241 11.185 -6.873 1.00 96.62 98 CYS A O 1
ATOM 789 N N . GLY A 1 99 ? 7.334 11.544 -6.158 1.00 95.75 99 GLY A N 1
ATOM 790 C CA . GLY A 1 99 ? 7.960 11.163 -7.416 1.00 95.75 99 GLY A CA 1
ATOM 791 C C . GLY A 1 99 ? 9.448 10.876 -7.263 1.00 95.75 99 GLY A C 1
ATOM 792 O O . GLY A 1 99 ? 9.980 10.904 -6.145 1.00 95.75 99 GLY A O 1
ATOM 793 N N . PRO A 1 100 ? 10.128 10.570 -8.374 1.00 96.31 100 PRO A N 1
ATOM 794 C CA . PRO A 1 100 ? 11.574 10.431 -8.380 1.00 96.31 100 PRO A CA 1
ATOM 795 C C . PRO A 1 100 ? 12.270 11.779 -8.148 1.00 96.31 100 PRO A C 1
ATOM 797 O O . PRO A 1 100 ? 11.710 12.843 -8.396 1.00 96.31 100 PRO A O 1
ATOM 800 N N . SER A 1 101 ? 13.529 11.720 -7.719 1.00 94.94 101 SER A N 1
ATOM 801 C CA . SER A 1 101 ? 14.432 12.872 -7.639 1.00 94.94 101 SER A CA 1
ATOM 802 C C . SER A 1 101 ? 14.831 13.386 -9.024 1.00 94.94 101 SER A C 1
ATOM 804 O O . SER A 1 101 ? 15.124 14.567 -9.176 1.00 94.94 101 SER A O 1
ATOM 806 N N . THR A 1 102 ? 14.820 12.516 -10.037 1.00 91.94 102 THR A N 1
ATOM 807 C CA . THR A 1 102 ? 15.040 12.881 -11.439 1.00 91.94 102 THR A CA 1
ATOM 808 C C . THR A 1 102 ? 13.877 12.405 -12.304 1.00 91.94 102 THR A C 1
ATOM 810 O O . THR A 1 102 ? 13.484 11.238 -12.283 1.00 91.94 102 THR A O 1
ATOM 813 N N . ALA A 1 103 ? 13.310 13.318 -13.092 1.00 88.38 103 ALA A N 1
ATOM 814 C CA . ALA A 1 103 ? 12.147 13.017 -13.926 1.00 88.38 103 ALA A CA 1
ATOM 815 C C . ALA A 1 103 ? 12.473 12.105 -15.117 1.00 88.38 103 ALA A C 1
ATOM 817 O O . ALA A 1 103 ? 11.570 11.484 -15.663 1.00 88.38 103 ALA A O 1
ATOM 818 N N . TYR A 1 104 ? 13.735 11.999 -15.527 1.00 90.81 104 TYR A N 1
ATOM 819 C CA . TYR A 1 104 ? 14.150 11.144 -16.634 1.00 90.81 104 TYR A CA 1
ATOM 820 C C . TYR A 1 104 ? 15.279 10.219 -16.200 1.00 90.81 104 TYR A C 1
ATOM 822 O O . TYR A 1 104 ? 16.159 10.589 -15.423 1.00 90.81 104 TYR A O 1
ATOM 830 N N . SER A 1 105 ? 15.220 8.995 -16.707 1.00 92.44 105 SER A N 1
ATOM 831 C CA . SER A 1 105 ? 16.201 7.940 -16.484 1.00 92.44 105 SER A CA 1
ATOM 832 C C . SER A 1 105 ? 16.276 7.057 -17.734 1.00 92.44 105 SER A C 1
ATOM 834 O O . SER A 1 105 ? 15.368 7.134 -18.568 1.00 92.44 105 SER A O 1
ATOM 836 N N . PRO A 1 106 ? 17.269 6.158 -17.846 1.00 92.12 106 PRO A N 1
ATOM 837 C CA . PRO A 1 106 ? 17.304 5.151 -18.912 1.00 92.12 106 PRO A CA 1
ATOM 838 C C . PRO A 1 106 ? 16.055 4.254 -18.973 1.00 92.12 106 PRO A C 1
ATOM 840 O O . PRO A 1 106 ? 15.813 3.601 -19.980 1.00 92.12 106 PRO A O 1
ATOM 843 N N . TYR A 1 107 ? 15.243 4.236 -17.911 1.00 92.56 107 TYR A N 1
ATOM 844 C CA . TYR A 1 107 ? 14.011 3.453 -17.822 1.00 92.56 107 TYR A CA 1
ATOM 845 C C . TYR A 1 107 ? 12.742 4.257 -18.159 1.00 92.56 107 TYR A C 1
ATOM 847 O O . TYR A 1 107 ? 11.629 3.762 -17.977 1.00 92.56 107 TYR A O 1
ATOM 855 N N . GLY A 1 108 ? 12.898 5.501 -18.622 1.00 92.25 108 GLY A N 1
ATOM 856 C CA . GLY A 1 108 ? 11.810 6.362 -19.082 1.00 92.25 108 GLY A CA 1
ATOM 857 C C . GLY A 1 108 ? 11.449 7.511 -18.137 1.00 92.25 108 GLY A C 1
ATOM 858 O O . GLY A 1 108 ? 12.119 7.781 -17.131 1.00 92.25 108 GLY A O 1
ATOM 859 N N . HIS A 1 109 ? 10.378 8.214 -18.512 1.00 94.75 109 HIS A N 1
ATOM 860 C CA . HIS A 1 109 ? 9.845 9.357 -17.777 1.00 94.75 109 HIS A CA 1
ATOM 861 C C . HIS A 1 109 ? 9.265 8.929 -16.423 1.00 94.75 109 HIS A C 1
ATOM 863 O O . HIS A 1 109 ? 8.560 7.929 -16.313 1.00 94.75 109 HIS A O 1
ATOM 869 N N . LEU A 1 110 ? 9.570 9.692 -15.378 1.00 95.00 110 LEU A N 1
ATOM 870 C CA . LEU A 1 110 ? 9.204 9.466 -13.981 1.00 95.00 110 LEU A CA 1
ATOM 871 C C . LEU A 1 110 ? 9.636 8.091 -13.436 1.00 95.00 110 LEU A C 1
ATOM 873 O O . LEU A 1 110 ? 9.040 7.578 -12.491 1.00 95.00 110 LEU A O 1
ATOM 877 N N . CYS A 1 111 ? 10.680 7.495 -14.018 1.00 94.75 111 CYS A N 1
ATOM 878 C CA . CYS A 1 111 ? 11.255 6.210 -13.600 1.00 94.75 111 CYS A CA 1
ATOM 879 C C . CYS A 1 111 ? 12.610 6.356 -12.884 1.00 94.75 111 CYS A C 1
ATOM 881 O O . CYS A 1 111 ? 13.287 5.360 -12.645 1.00 94.75 111 CYS A O 1
ATOM 883 N N . GLY A 1 112 ? 13.021 7.584 -12.552 1.00 92.00 112 GLY A N 1
ATOM 884 C CA . GLY A 1 112 ? 14.283 7.845 -11.863 1.00 92.00 112 GLY A CA 1
ATOM 885 C C . GLY A 1 112 ? 14.341 7.287 -10.441 1.00 92.00 112 GLY A C 1
ATOM 886 O O . GLY A 1 112 ? 13.347 6.824 -9.870 1.00 92.00 112 GLY A O 1
ATOM 887 N N . SER A 1 113 ? 15.529 7.364 -9.846 1.00 91.62 113 SER A N 1
ATOM 888 C CA . SER A 1 113 ? 15.725 7.081 -8.426 1.00 91.62 113 SER A CA 1
ATOM 889 C C . SER A 1 113 ? 15.057 8.156 -7.563 1.00 91.62 113 SER A C 1
ATOM 891 O O . SER A 1 113 ? 14.684 9.229 -8.034 1.00 91.62 113 SER A O 1
ATOM 893 N N . GLY A 1 114 ? 14.857 7.862 -6.287 1.00 90.12 114 GLY A N 1
ATOM 894 C CA . GLY A 1 114 ? 14.306 8.782 -5.304 1.00 90.12 114 GLY A CA 1
ATOM 895 C C . GLY A 1 114 ? 13.635 8.041 -4.155 1.00 90.12 114 GLY A C 1
ATOM 896 O O . GLY A 1 114 ? 12.940 7.042 -4.353 1.00 90.12 114 GLY A O 1
ATOM 897 N N . ASN A 1 115 ? 13.790 8.582 -2.950 1.00 92.75 115 ASN A N 1
ATOM 898 C CA . ASN A 1 115 ? 13.189 8.051 -1.729 1.00 92.75 115 ASN A CA 1
ATOM 899 C C . ASN A 1 115 ? 12.132 9.001 -1.143 1.00 92.75 115 ASN A C 1
ATOM 901 O O . ASN A 1 115 ? 11.980 9.099 0.075 1.00 92.75 115 ASN A O 1
ATOM 905 N N . ALA A 1 116 ? 11.437 9.740 -2.012 1.00 95.62 116 ALA A N 1
ATOM 906 C CA . ALA A 1 116 ? 10.396 10.668 -1.596 1.00 95.62 116 ALA A CA 1
ATOM 907 C C . ALA A 1 116 ? 9.334 9.952 -0.747 1.00 95.62 116 ALA A C 1
ATOM 909 O O . ALA A 1 116 ? 8.983 8.791 -0.991 1.00 95.62 116 ALA A O 1
ATOM 910 N N . GLN A 1 117 ? 8.833 10.662 0.262 1.00 97.06 117 GLN A N 1
ATOM 911 C CA . GLN A 1 117 ? 7.724 10.183 1.069 1.00 97.06 117 GLN A CA 1
ATOM 912 C C . GLN A 1 117 ? 6.421 10.431 0.314 1.00 97.06 117 GLN A C 1
ATOM 914 O O . GLN A 1 117 ? 6.084 11.563 -0.015 1.00 97.06 117 GLN A O 1
ATOM 919 N N . CYS A 1 118 ? 5.686 9.358 0.091 1.00 98.00 118 CYS A N 1
ATOM 920 C CA . CYS A 1 118 ? 4.355 9.342 -0.479 1.00 98.00 118 CYS A CA 1
ATOM 921 C C . CYS A 1 118 ? 3.330 9.231 0.648 1.00 98.00 118 CYS A C 1
ATOM 923 O O . CYS A 1 118 ? 3.630 8.731 1.743 1.00 98.00 118 CYS A O 1
ATOM 925 N N . SER A 1 119 ? 2.111 9.695 0.399 1.00 98.12 119 SER A N 1
ATOM 926 C CA . SER A 1 119 ? 1.060 9.621 1.403 1.00 98.12 119 SER A CA 1
ATOM 927 C C . SER A 1 119 ? -0.343 9.581 0.827 1.00 98.12 119 SER A C 1
ATOM 929 O O . SER A 1 119 ? -0.612 10.080 -0.261 1.00 98.12 119 SER A O 1
ATOM 931 N N . THR A 1 120 ? -1.263 9.049 1.620 1.00 98.44 120 THR A N 1
ATOM 932 C CA . THR A 1 120 ? -2.696 9.272 1.449 1.00 98.44 120 THR A CA 1
ATOM 933 C C . THR A 1 120 ? -3.339 9.483 2.811 1.00 98.44 120 THR A C 1
ATOM 935 O O . THR A 1 120 ? -2.698 9.333 3.854 1.00 98.44 120 THR A O 1
ATOM 938 N N . LYS A 1 121 ? -4.620 9.821 2.805 1.00 98.25 121 LYS A N 1
ATOM 939 C CA . LYS A 1 121 ? -5.433 9.908 4.010 1.00 98.25 121 LYS A CA 1
ATOM 940 C C . LYS A 1 121 ? -6.417 8.750 4.076 1.00 98.25 121 LYS A C 1
ATOM 942 O O . LYS A 1 121 ? -6.969 8.344 3.048 1.00 98.25 121 LYS A O 1
ATOM 947 N N . LEU A 1 122 ?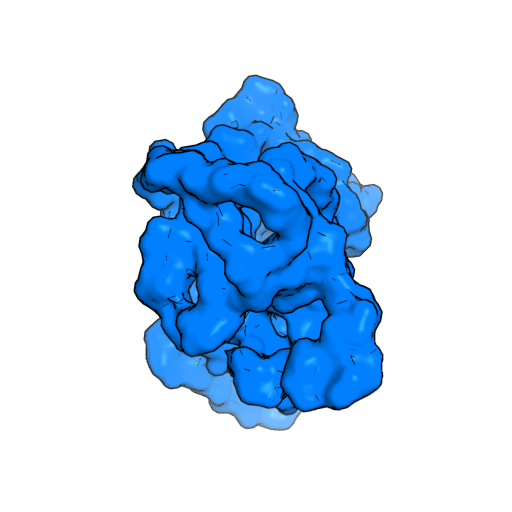 -6.622 8.227 5.279 1.00 98.06 122 LEU A N 1
ATOM 948 C CA . LEU A 1 122 ? -7.554 7.143 5.564 1.00 98.06 122 LEU A CA 1
ATOM 949 C C . LEU A 1 122 ? -8.515 7.569 6.670 1.00 98.06 122 LEU A C 1
ATOM 951 O O . LEU A 1 122 ? -8.087 7.894 7.777 1.00 98.06 122 LEU A O 1
ATOM 955 N N . THR A 1 123 ? -9.809 7.500 6.385 1.00 97.75 123 THR A N 1
ATOM 956 C CA . THR A 1 123 ? -10.859 7.667 7.389 1.00 97.75 123 THR A CA 1
ATOM 957 C C . THR A 1 123 ? -11.104 6.334 8.082 1.00 97.75 123 THR A C 1
ATOM 959 O O . THR A 1 123 ? -11.378 5.329 7.427 1.00 97.75 123 THR A O 1
ATOM 962 N N . ILE A 1 124 ? -11.003 6.302 9.412 1.00 97.62 124 ILE A N 1
ATOM 963 C CA . ILE A 1 124 ? -11.296 5.098 10.197 1.00 97.62 124 ILE A CA 1
ATOM 964 C C . ILE A 1 124 ? -12.789 4.759 10.055 1.00 97.62 124 ILE A C 1
ATOM 966 O O . ILE A 1 124 ? -13.617 5.593 10.436 1.00 97.62 124 ILE A O 1
ATOM 970 N N . PRO A 1 125 ? -13.160 3.558 9.569 1.00 97.06 125 PRO A N 1
ATOM 971 C CA . PRO A 1 125 ? -14.560 3.222 9.327 1.00 97.06 125 PRO A CA 1
ATOM 972 C C . PRO A 1 125 ? -15.420 3.333 10.589 1.00 97.06 125 PRO A C 1
ATOM 974 O O . PRO A 1 125 ? -15.005 2.969 11.696 1.00 97.06 125 PRO A O 1
ATOM 977 N N . THR A 1 126 ? -16.637 3.848 10.428 1.00 96.31 126 THR A N 1
ATOM 978 C CA . THR A 1 126 ? -17.562 4.120 11.537 1.00 96.31 126 THR A CA 1
ATOM 979 C C . THR A 1 126 ? -18.237 2.869 12.081 1.00 96.31 126 THR A C 1
ATOM 981 O O . THR A 1 126 ? -18.723 2.895 13.208 1.00 96.31 126 THR A O 1
ATOM 984 N N . ASN A 1 127 ? -18.223 1.763 11.340 1.00 95.69 127 ASN A N 1
ATOM 985 C CA . ASN A 1 127 ? -18.818 0.491 11.744 1.00 95.69 127 ASN A CA 1
ATOM 986 C C . ASN A 1 127 ? -17.924 -0.365 12.648 1.00 95.69 127 ASN A C 1
ATOM 988 O O . ASN A 1 127 ? -18.340 -1.420 13.119 1.00 95.69 127 ASN A O 1
ATOM 992 N N . LEU A 1 128 ? -16.686 0.061 12.903 1.00 96.19 128 LEU A N 1
ATOM 993 C CA . LEU A 1 128 ? -15.759 -0.698 13.737 1.00 96.19 128 LEU A CA 1
ATOM 994 C C . LEU A 1 128 ? -16.002 -0.433 15.224 1.00 96.19 128 LEU A C 1
ATOM 996 O O . LEU A 1 128 ? -15.958 0.705 15.697 1.00 96.19 128 LEU A O 1
ATOM 1000 N N . GLU A 1 129 ? -16.179 -1.503 15.992 1.00 95.81 129 GLU A N 1
ATOM 1001 C CA . GLU A 1 129 ? -16.278 -1.472 17.453 1.00 95.81 129 GLU A CA 1
ATOM 1002 C C . GLU A 1 129 ? -14.995 -0.939 18.105 1.00 95.81 129 GLU A C 1
ATOM 1004 O O . GLU A 1 129 ? -13.915 -0.948 17.510 1.00 95.81 129 GLU A O 1
ATOM 1009 N N . ASN A 1 130 ? -15.086 -0.519 19.371 1.00 96.69 130 ASN A N 1
ATOM 1010 C CA . ASN A 1 130 ? -13.887 -0.273 20.171 1.00 96.69 130 ASN A CA 1
ATOM 1011 C C . ASN A 1 130 ? -13.063 -1.557 20.278 1.00 96.69 130 ASN A C 1
ATOM 1013 O O . ASN A 1 130 ? -13.595 -2.621 20.580 1.00 96.69 130 ASN A O 1
ATOM 1017 N N . GLY A 1 131 ? -11.755 -1.461 20.065 1.00 95.69 131 GLY A N 1
ATOM 1018 C CA . GLY A 1 131 ? -10.925 -2.655 20.048 1.00 95.69 131 GLY A CA 1
ATOM 1019 C C . GLY A 1 131 ? -9.562 -2.438 19.427 1.00 95.69 131 GLY A C 1
ATOM 1020 O O . GLY A 1 131 ? -9.187 -1.322 19.062 1.00 95.69 131 GLY A O 1
ATOM 1021 N N . LEU A 1 132 ? -8.813 -3.533 19.358 1.00 96.25 132 LEU A N 1
ATOM 1022 C CA . LEU A 1 132 ? -7.493 -3.597 18.754 1.00 96.25 132 LEU A CA 1
ATOM 1023 C C . LEU A 1 132 ? -7.610 -4.078 17.303 1.00 96.25 132 LEU A C 1
ATOM 1025 O O . LEU A 1 132 ? -8.217 -5.120 17.038 1.00 96.25 132 LEU A O 1
ATOM 1029 N N . TYR A 1 133 ? -7.019 -3.321 16.386 1.00 97.75 133 TYR A N 1
ATOM 1030 C CA . TYR A 1 133 ? -7.097 -3.540 14.947 1.00 97.75 133 TYR A CA 1
ATOM 1031 C C . TYR A 1 133 ? -5.713 -3.476 14.316 1.00 97.75 133 TYR A C 1
ATOM 1033 O O . TYR A 1 133 ? -4.773 -2.925 14.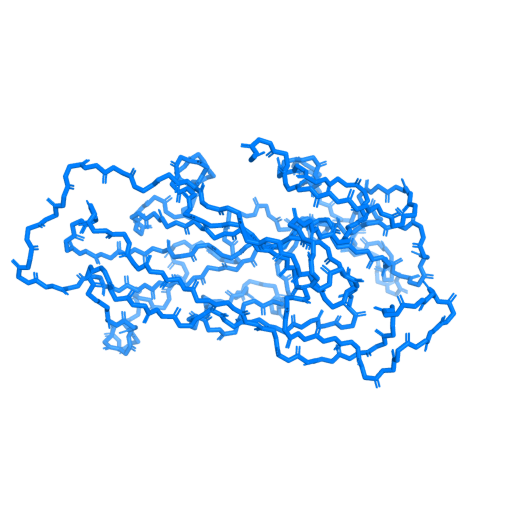892 1.00 97.75 133 TYR A O 1
ATOM 1041 N N . THR A 1 134 ? -5.631 -4.013 13.107 1.00 98.12 134 THR A N 1
ATOM 1042 C CA . THR A 1 134 ? -4.448 -3.967 12.260 1.00 98.12 134 THR A CA 1
ATOM 1043 C C . THR A 1 134 ? -4.828 -3.357 10.923 1.00 98.12 134 THR A C 1
ATOM 1045 O O . THR A 1 134 ? -5.781 -3.800 10.281 1.00 98.12 134 THR A O 1
ATOM 1048 N N . LEU A 1 135 ? -4.079 -2.337 10.518 1.00 98.31 135 LEU A N 1
ATOM 1049 C CA . LEU A 1 135 ? -4.077 -1.784 9.173 1.00 98.31 135 LEU A CA 1
ATOM 1050 C C . LEU A 1 135 ? -3.053 -2.554 8.339 1.00 98.31 135 LEU A C 1
ATOM 1052 O O . LEU A 1 135 ? -1.894 -2.631 8.739 1.00 98.31 135 LEU A O 1
ATOM 1056 N N . GLN A 1 136 ? -3.462 -3.047 7.175 1.00 98.19 136 GLN A N 1
ATOM 1057 C CA . GLN A 1 136 ? -2.571 -3.529 6.126 1.00 98.19 136 GLN A CA 1
ATOM 1058 C C . GLN A 1 136 ? -2.332 -2.410 5.112 1.00 98.19 136 GLN A C 1
ATOM 1060 O O . GLN A 1 136 ? -3.273 -1.803 4.601 1.00 98.19 136 GLN A O 1
ATOM 1065 N N . TRP A 1 137 ? -1.061 -2.188 4.811 1.00 97.88 137 TRP A N 1
ATOM 1066 C CA . TRP A 1 137 ? -0.560 -1.497 3.635 1.00 97.88 137 TRP A CA 1
ATOM 1067 C C . TRP A 1 137 ? 0.027 -2.551 2.704 1.00 97.88 137 TRP A C 1
ATOM 1069 O O . TRP A 1 137 ? 0.858 -3.361 3.120 1.00 97.88 137 TRP A O 1
ATOM 1079 N N . MET A 1 138 ? -0.405 -2.545 1.450 1.00 97.12 138 MET A N 1
ATOM 1080 C CA . MET A 1 138 ? 0.122 -3.439 0.430 1.00 97.12 138 MET A CA 1
ATOM 1081 C C . MET A 1 138 ? 0.436 -2.657 -0.829 1.00 97.12 138 MET A C 1
ATOM 1083 O O . MET A 1 138 ? -0.428 -1.931 -1.315 1.00 97.12 138 MET A O 1
ATOM 1087 N N . TRP A 1 139 ? 1.643 -2.829 -1.357 1.00 97.25 139 TRP A N 1
ATOM 1088 C CA . TRP A 1 139 ? 2.036 -2.296 -2.656 1.00 97.25 139 TRP A CA 1
ATOM 1089 C C . TRP A 1 139 ? 2.124 -3.422 -3.680 1.00 97.25 139 TRP A C 1
ATOM 1091 O O . TRP A 1 139 ? 2.704 -4.469 -3.399 1.00 97.25 139 TRP A O 1
ATOM 1101 N N . PHE A 1 140 ? 1.530 -3.210 -4.852 1.00 96.75 140 PHE A N 1
ATOM 1102 C CA . PHE A 1 140 ? 1.524 -4.167 -5.958 1.00 96.75 140 PHE A CA 1
ATOM 1103 C C . PHE A 1 140 ? 1.489 -3.436 -7.305 1.00 96.75 140 PHE A C 1
ATOM 1105 O O . PHE A 1 140 ? 1.111 -2.265 -7.373 1.00 96.75 140 PHE A O 1
ATOM 1112 N N . GLY A 1 141 ? 1.902 -4.113 -8.379 1.00 96.44 141 GLY A N 1
ATOM 1113 C CA . GLY A 1 141 ? 1.998 -3.513 -9.716 1.00 96.44 141 GLY A CA 1
ATOM 1114 C C . GLY A 1 141 ? 3.165 -2.527 -9.877 1.00 96.44 141 GLY A C 1
ATOM 1115 O O . GLY A 1 141 ? 3.158 -1.705 -10.792 1.00 96.44 141 GLY A O 1
ATOM 1116 N N . GLY A 1 142 ? 4.145 -2.568 -8.970 1.00 96.12 142 GLY A N 1
ATOM 1117 C CA . GLY A 1 142 ? 5.380 -1.793 -9.057 1.00 96.12 142 GLY A CA 1
ATOM 1118 C C . GLY A 1 142 ? 6.303 -2.295 -10.162 1.00 96.12 142 GLY A C 1
ATOM 1119 O O . GLY A 1 142 ? 6.333 -3.494 -10.446 1.00 96.12 142 GLY A O 1
ATOM 1120 N N . GLY A 1 143 ? 7.061 -1.392 -10.780 1.00 94.88 143 GLY A N 1
ATOM 1121 C CA . GLY A 1 143 ? 7.902 -1.708 -11.936 1.00 94.88 143 GLY A CA 1
ATOM 1122 C C . GLY A 1 143 ? 9.402 -1.589 -11.710 1.00 94.88 143 GLY A C 1
ATOM 1123 O O . GLY A 1 143 ? 9.863 -0.955 -10.762 1.00 94.88 143 GLY A O 1
ATOM 1124 N N . ILE A 1 144 ? 10.149 -2.117 -12.681 1.00 94.31 144 ILE A N 1
ATOM 1125 C CA . ILE A 1 144 ? 11.604 -1.986 -12.833 1.00 94.31 144 ILE A CA 1
ATOM 1126 C C . ILE A 1 144 ? 12.373 -2.751 -11.754 1.00 94.31 144 ILE A C 1
ATOM 1128 O O . ILE A 1 144 ? 13.033 -2.182 -10.880 1.00 94.31 144 ILE A O 1
ATOM 1132 N N . VAL A 1 145 ? 12.312 -4.076 -11.849 1.00 91.50 145 VAL A N 1
ATOM 1133 C CA . VAL A 1 145 ? 13.110 -4.991 -11.025 1.00 91.50 145 VAL A CA 1
ATOM 1134 C C . VAL A 1 145 ? 14.499 -5.151 -11.642 1.00 91.50 145 VAL A C 1
ATOM 1136 O O . VAL A 1 145 ? 14.614 -5.437 -12.837 1.00 91.50 145 VAL A O 1
ATOM 1139 N N . TYR A 1 146 ? 15.553 -4.976 -10.837 1.00 87.69 146 TYR A N 1
ATOM 1140 C CA . TYR A 1 146 ? 16.961 -5.140 -11.239 1.00 87.69 146 TYR A CA 1
ATOM 1141 C C . TYR A 1 146 ? 17.336 -4.407 -12.536 1.00 87.69 146 TYR A C 1
ATOM 1143 O O . TYR A 1 146 ? 17.987 -4.965 -13.418 1.00 87.69 146 TYR A O 1
ATOM 1151 N N . GLY A 1 147 ? 16.866 -3.164 -12.688 1.00 88.88 147 GLY A N 1
ATOM 1152 C CA . GLY A 1 147 ? 17.160 -2.335 -13.864 1.00 88.88 147 GLY A CA 1
ATOM 1153 C C . GLY A 1 147 ? 16.502 -2.813 -15.164 1.00 88.88 147 GLY A C 1
ATOM 1154 O O . GLY A 1 147 ? 16.832 -2.325 -16.241 1.00 88.88 147 GLY A O 1
ATOM 1155 N N . ARG A 1 148 ? 15.557 -3.758 -15.106 1.00 92.00 148 ARG A N 1
ATOM 1156 C CA . ARG A 1 148 ? 14.824 -4.223 -16.290 1.00 92.00 148 ARG A CA 1
ATOM 1157 C C . ARG A 1 148 ? 13.553 -3.397 -16.456 1.00 92.00 148 ARG A C 1
ATOM 1159 O O . ARG A 1 148 ? 12.586 -3.608 -15.736 1.00 92.00 148 ARG A O 1
ATOM 1166 N N . ALA A 1 149 ? 13.533 -2.481 -17.425 1.00 92.56 149 ALA A N 1
ATOM 1167 C CA . ALA A 1 149 ? 12.418 -1.544 -17.630 1.00 92.56 149 ALA A CA 1
ATOM 1168 C C . ALA A 1 149 ? 11.042 -2.220 -17.835 1.00 92.56 149 ALA A C 1
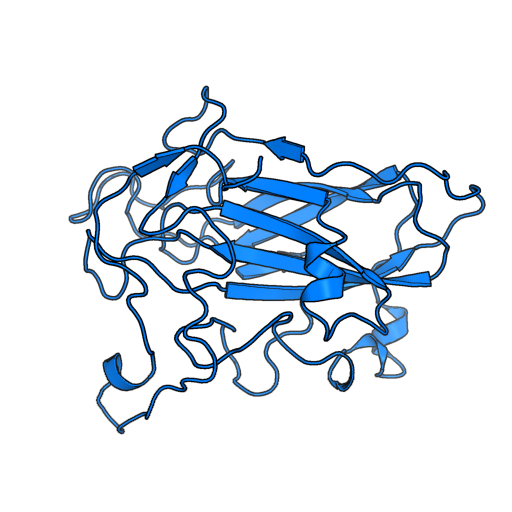ATOM 1170 O O . ALA A 1 149 ? 10.010 -1.656 -17.477 1.00 92.56 149 ALA A O 1
ATOM 1171 N N . ASN A 1 150 ? 11.036 -3.441 -18.378 1.00 94.19 150 ASN A N 1
ATOM 1172 C CA . ASN A 1 150 ? 9.832 -4.208 -18.708 1.00 94.19 150 ASN A CA 1
ATOM 1173 C C . ASN A 1 150 ? 9.558 -5.332 -17.700 1.00 94.19 150 ASN A C 1
ATOM 1175 O O . ASN A 1 150 ? 9.202 -6.437 -18.105 1.00 94.19 150 ASN A O 1
ATOM 1179 N N . SER A 1 151 ? 9.790 -5.102 -16.411 1.00 95.50 151 SER A N 1
ATOM 1180 C CA . SER A 1 151 ? 9.571 -6.106 -15.368 1.00 95.50 151 SER A CA 1
ATOM 1181 C C . SER A 1 151 ? 8.782 -5.537 -14.192 1.00 95.50 151 SER A C 1
ATOM 1183 O O . SER A 1 151 ? 8.827 -4.332 -13.933 1.00 95.50 151 SER A O 1
ATOM 1185 N N . SER A 1 152 ? 8.049 -6.401 -13.488 1.00 95.19 152 SER A N 1
ATOM 1186 C CA . SER A 1 152 ? 7.255 -6.026 -12.317 1.00 95.19 152 SER A CA 1
ATOM 1187 C C . SER A 1 152 ? 7.703 -6.737 -11.045 1.00 95.19 152 SER A C 1
ATOM 1189 O O . SER A 1 152 ? 8.126 -7.897 -11.064 1.00 95.19 152 SER A O 1
ATOM 1191 N N . PHE A 1 153 ? 7.548 -6.035 -9.931 1.00 94.12 153 PHE A N 1
ATOM 1192 C CA . PHE A 1 153 ? 7.748 -6.554 -8.587 1.00 94.12 153 PHE A CA 1
ATOM 1193 C C . PHE A 1 153 ? 6.638 -7.519 -8.168 1.00 94.12 153 PHE A C 1
ATOM 1195 O O . PHE A 1 153 ? 5.536 -7.518 -8.731 1.00 94.12 153 PHE A O 1
ATOM 1202 N N . GLY A 1 154 ? 6.944 -8.330 -7.155 1.00 93.75 154 GLY A N 1
ATOM 1203 C CA . GLY A 1 154 ? 5.932 -9.010 -6.362 1.00 93.75 154 GLY A CA 1
ATOM 1204 C C . GLY A 1 154 ? 5.120 -8.039 -5.501 1.00 93.75 154 GLY A C 1
ATOM 1205 O O . GLY A 1 154 ? 5.311 -6.823 -5.518 1.00 93.75 154 GLY A O 1
ATOM 1206 N N . GLU A 1 155 ? 4.216 -8.588 -4.701 1.00 94.50 155 GLU A N 1
ATOM 1207 C CA . GLU A 1 155 ? 3.504 -7.808 -3.687 1.00 94.50 155 GLU A CA 1
ATOM 1208 C C . GLU A 1 155 ? 4.389 -7.534 -2.468 1.00 94.50 155 GLU A C 1
ATOM 1210 O O . GLU A 1 155 ? 5.136 -8.407 -2.027 1.00 94.50 155 GLU A O 1
ATOM 1215 N N . TYR A 1 156 ? 4.272 -6.339 -1.894 1.00 94.75 156 TYR A N 1
ATOM 1216 C CA . TYR A 1 156 ? 4.954 -5.943 -0.662 1.00 94.75 156 TYR A CA 1
ATOM 1217 C C . TYR A 1 156 ? 3.945 -5.631 0.426 1.00 94.75 156 TYR A C 1
ATOM 1219 O O . TYR A 1 156 ? 2.938 -4.972 0.170 1.00 94.75 156 TYR A O 1
ATOM 1227 N N . TYR A 1 157 ? 4.252 -6.044 1.652 1.00 94.12 157 TYR A N 1
ATOM 1228 C CA . TYR A 1 157 ? 3.325 -5.977 2.775 1.00 94.12 157 TYR A CA 1
ATOM 1229 C C . TYR A 1 157 ? 3.904 -5.160 3.927 1.00 94.12 157 TYR A C 1
ATOM 1231 O O . TYR A 1 157 ? 5.107 -5.169 4.189 1.00 94.12 157 TYR A O 1
ATOM 1239 N N . GLY A 1 158 ? 3.029 -4.467 4.647 1.00 95.00 158 GLY A N 1
ATOM 1240 C CA . GLY A 1 158 ? 3.345 -3.815 5.909 1.00 95.00 158 GLY A CA 1
ATOM 1241 C C . GLY A 1 158 ? 2.091 -3.670 6.754 1.00 95.00 158 GLY A C 1
ATOM 1242 O O . GLY A 1 158 ? 1.062 -3.222 6.256 1.00 95.00 158 GLY A O 1
ATOM 1243 N N . CYS A 1 159 ? 2.169 -4.029 8.029 1.00 95.94 159 CYS A N 1
ATOM 1244 C CA . CYS A 1 159 ? 1.048 -3.917 8.949 1.00 95.94 159 CYS A CA 1
ATOM 1245 C C . CYS A 1 159 ? 1.362 -2.989 10.111 1.00 95.94 159 CYS A C 1
ATOM 1247 O O . CYS A 1 159 ? 2.480 -2.962 10.621 1.00 95.94 159 CYS A O 1
ATOM 1249 N N . SER A 1 160 ? 0.352 -2.252 10.564 1.00 95.69 160 SER A N 1
ATOM 1250 C CA . SER A 1 160 ? 0.432 -1.436 11.771 1.00 95.69 160 SER A CA 1
ATOM 1251 C C . SER A 1 160 ? -0.766 -1.681 12.671 1.00 95.69 160 SER A C 1
ATOM 1253 O O . SER A 1 160 ? -1.908 -1.729 12.213 1.00 95.69 160 SER A O 1
ATOM 1255 N N . ASP A 1 161 ? -0.496 -1.821 13.964 1.00 96.12 161 ASP A N 1
ATOM 1256 C CA . ASP A 1 161 ? -1.517 -2.063 14.973 1.00 96.12 161 ASP A CA 1
ATOM 1257 C C . ASP A 1 161 ? -1.943 -0.757 15.638 1.00 96.12 161 ASP A C 1
ATOM 1259 O O . ASP A 1 161 ? -1.122 0.097 15.984 1.00 96.12 161 ASP A O 1
ATOM 1263 N N . PHE A 1 162 ? -3.246 -0.607 15.842 1.00 96.06 162 PHE A N 1
ATOM 1264 C CA . PHE A 1 162 ? -3.832 0.580 16.449 1.00 96.06 162 PHE A CA 1
ATOM 1265 C C . PHE A 1 162 ? -5.090 0.225 17.242 1.00 96.06 162 PHE A C 1
ATOM 1267 O O . PHE A 1 162 ? -5.681 -0.847 17.093 1.00 96.06 162 PHE A O 1
ATOM 1274 N N . ARG A 1 163 ? -5.522 1.137 18.117 1.00 96.06 163 ARG A N 1
ATOM 1275 C CA . ARG A 1 163 ? -6.722 0.945 18.938 1.00 96.06 163 ARG A CA 1
ATOM 1276 C C . ARG A 1 163 ? -7.780 1.980 18.623 1.00 96.06 163 ARG A C 1
ATOM 1278 O O . ARG A 1 163 ? -7.533 3.180 18.729 1.00 96.06 163 ARG A O 1
ATOM 1285 N N . ILE A 1 164 ? -8.981 1.499 18.339 1.00 96.50 164 ILE A N 1
ATOM 1286 C CA . ILE A 1 164 ? -10.165 2.342 18.223 1.00 96.50 164 ILE A CA 1
ATOM 1287 C C . ILE A 1 164 ? -10.746 2.545 19.621 1.00 96.50 164 ILE A C 1
ATOM 1289 O O . ILE A 1 164 ? -10.990 1.580 20.355 1.00 96.50 164 ILE A O 1
ATOM 1293 N N . LYS A 1 165 ? -10.953 3.808 19.998 1.00 94.81 165 LYS A N 1
ATOM 1294 C CA . LYS A 1 165 ? -11.645 4.210 21.224 1.00 94.81 165 LYS A CA 1
ATOM 1295 C C . LYS A 1 165 ? -12.630 5.330 20.925 1.00 94.81 165 LYS A C 1
ATOM 1297 O O . LYS A 1 165 ? -12.329 6.248 20.173 1.00 94.81 165 LYS A O 1
ATOM 1302 N N . GLY A 1 166 ? -13.776 5.303 21.586 1.00 90.50 166 GLY A N 1
ATOM 1303 C CA . GLY A 1 166 ? -14.768 6.366 21.491 1.00 90.50 166 GLY A CA 1
ATOM 1304 C C . GLY A 1 166 ? -16.092 5.948 22.108 1.00 90.50 166 GLY A C 1
ATOM 1305 O O . GLY A 1 166 ? -16.334 4.756 22.305 1.00 90.50 166 GLY A O 1
ATOM 1306 N N . LYS A 1 167 ? -16.931 6.938 22.419 1.00 87.38 167 LYS A N 1
ATOM 1307 C CA . LYS A 1 167 ? -18.290 6.723 22.934 1.00 87.38 167 LYS A CA 1
ATOM 1308 C C . LYS A 1 167 ? -19.333 6.560 21.822 1.00 87.38 167 LYS A C 1
ATOM 1310 O O . LYS A 1 167 ? -20.425 6.094 22.105 1.00 87.38 167 LYS A O 1
ATOM 1315 N N . SER A 1 168 ? -19.009 6.930 20.578 1.00 88.62 168 SER A N 1
ATOM 1316 C CA . SER A 1 168 ? -19.932 6.786 19.448 1.00 88.62 168 SER A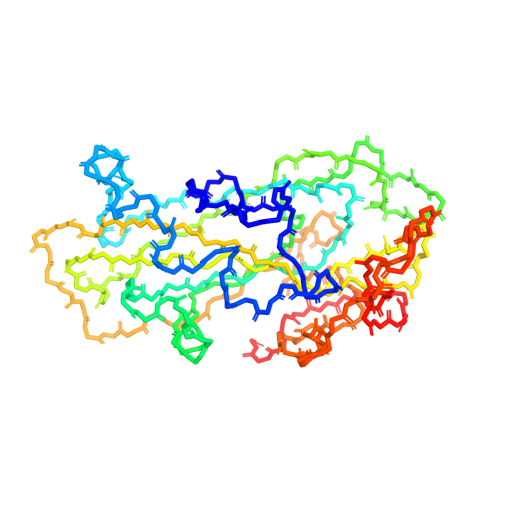 CA 1
ATOM 1317 C C . SER A 1 168 ? -20.269 5.318 19.203 1.00 88.62 168 SER A C 1
ATOM 1319 O O . SER A 1 168 ? -19.376 4.466 19.233 1.00 88.62 168 SER A O 1
ATOM 1321 N N . ILE A 1 169 ? -21.542 5.033 18.953 1.00 89.62 169 ILE A N 1
ATOM 1322 C CA . ILE A 1 169 ? -22.020 3.691 18.617 1.00 89.62 169 ILE A CA 1
ATOM 1323 C C . ILE A 1 169 ? -21.569 3.368 17.182 1.00 89.62 169 ILE A C 1
ATOM 1325 O O . ILE A 1 169 ? -21.649 4.250 16.323 1.00 89.62 169 ILE A O 1
ATOM 1329 N N . PRO A 1 170 ? -21.042 2.161 16.909 1.00 92.81 170 PRO A N 1
ATOM 1330 C CA . PRO A 1 170 ? -20.694 1.766 15.551 1.00 92.81 170 PRO A CA 1
ATOM 1331 C C . PRO A 1 170 ? -21.914 1.761 14.626 1.00 92.81 170 PRO A C 1
ATOM 1333 O O . PRO A 1 170 ? -22.989 1.309 15.015 1.00 92.81 170 PRO A O 1
ATOM 1336 N N . THR A 1 171 ? -21.743 2.238 13.395 1.00 93.44 171 THR A N 1
ATOM 1337 C CA . THR A 1 171 ? -22.778 2.111 12.358 1.00 93.44 171 THR A CA 1
ATOM 1338 C C . THR A 1 171 ? -22.907 0.655 11.908 1.00 93.44 171 THR A C 1
ATOM 1340 O O . THR A 1 171 ? -21.955 -0.114 12.010 1.00 93.44 171 THR A O 1
ATOM 1343 N N . GLN A 1 172 ? -24.067 0.263 11.380 1.00 90.69 172 GLN A N 1
ATOM 1344 C CA . GLN A 1 172 ? -24.240 -1.089 10.831 1.00 90.69 172 GLN A CA 1
ATOM 1345 C C . GLN A 1 172 ? -23.592 -1.242 9.448 1.00 90.69 172 GLN A C 1
ATOM 1347 O O . GLN A 1 172 ? -23.098 -2.313 9.103 1.00 90.69 172 GLN A O 1
ATOM 1352 N N . GLU A 1 173 ? -23.567 -0.166 8.660 1.00 90.50 173 GLU A N 1
ATOM 1353 C CA . GLU A 1 173 ? -23.091 -0.214 7.282 1.00 90.50 173 GLU A CA 1
ATOM 1354 C C . GLU A 1 173 ? -21.566 -0.286 7.198 1.00 90.50 173 GLU A C 1
ATOM 1356 O O . GLU A 1 173 ? -20.844 0.533 7.771 1.00 90.50 173 GLU A O 1
ATOM 1361 N N . LYS A 1 174 ? -21.075 -1.259 6.432 1.00 90.19 174 LYS A N 1
ATOM 1362 C CA . LYS A 1 174 ? -19.660 -1.404 6.118 1.00 90.19 174 LYS A CA 1
ATOM 1363 C C . LYS A 1 174 ? -19.260 -0.464 4.986 1.00 90.19 174 LYS A C 1
ATOM 1365 O O . LYS A 1 174 ? -19.884 -0.461 3.930 1.00 90.19 174 LYS A O 1
ATOM 1370 N N . THR A 1 175 ? -18.161 0.260 5.177 1.00 86.62 175 THR A N 1
ATOM 1371 C CA . THR A 1 175 ? -17.572 1.102 4.131 1.00 86.62 175 THR A CA 1
ATOM 1372 C C . THR A 1 175 ? -17.190 0.260 2.913 1.00 86.62 175 THR A C 1
ATOM 1374 O O . THR A 1 175 ? -16.447 -0.717 3.038 1.00 86.62 175 THR A O 1
ATOM 1377 N N . LYS A 1 176 ? -17.699 0.642 1.737 1.00 92.25 176 LYS A N 1
ATOM 1378 C CA . LYS A 1 176 ? -17.276 0.060 0.460 1.00 92.25 176 LYS A CA 1
ATOM 1379 C C . LYS A 1 176 ? -15.852 0.524 0.127 1.00 92.25 176 LYS A C 1
ATOM 1381 O O . LYS A 1 176 ? -15.530 1.676 0.421 1.00 92.25 176 LYS A O 1
ATOM 1386 N N . PRO A 1 177 ? -15.016 -0.326 -0.492 1.00 95.56 177 PRO A N 1
ATOM 1387 C CA . PRO A 1 177 ? -13.699 0.092 -0.947 1.00 95.56 177 PRO A CA 1
ATOM 1388 C C . PRO A 1 177 ? -13.792 1.287 -1.903 1.00 95.56 177 PRO A C 1
ATOM 1390 O O . PRO A 1 177 ? -14.538 1.249 -2.878 1.00 95.56 177 PRO A O 1
ATOM 1393 N N . GLU A 1 178 ? -13.010 2.330 -1.646 1.00 96.50 178 GLU A N 1
ATOM 1394 C CA . GLU A 1 178 ? -12.870 3.481 -2.545 1.00 96.50 178 GLU A CA 1
ATOM 1395 C C . GLU A 1 178 ? -11.586 3.352 -3.373 1.00 96.50 178 GLU A C 1
ATOM 1397 O O . GLU A 1 178 ? -10.554 2.924 -2.853 1.00 96.50 178 GLU A O 1
ATOM 1402 N N . PHE A 1 179 ? -11.610 3.759 -4.644 1.00 98.00 179 PHE A N 1
ATOM 1403 C CA . PHE A 1 179 ? -10.392 3.986 -5.422 1.00 98.00 179 PHE A CA 1
ATOM 1404 C C . PHE A 1 179 ? -10.188 5.477 -5.690 1.00 98.00 179 PHE A C 1
ATOM 1406 O O . PHE A 1 179 ? -11.063 6.132 -6.254 1.00 98.00 179 PHE A O 1
ATOM 1413 N N . VAL A 1 180 ? -9.000 5.978 -5.343 1.00 97.62 180 VAL A N 1
ATOM 1414 C CA . VAL A 1 180 ? -8.559 7.339 -5.663 1.00 97.62 180 VAL A CA 1
ATOM 1415 C C . VAL A 1 180 ? -7.347 7.265 -6.589 1.00 97.62 180 VAL A C 1
ATOM 1417 O O . VAL A 1 180 ? -6.227 6.997 -6.146 1.00 97.62 180 VAL A O 1
ATOM 1420 N N . GLY A 1 181 ? -7.589 7.471 -7.883 1.00 97.69 181 GLY A N 1
ATOM 1421 C CA . GLY A 1 181 ? -6.549 7.560 -8.903 1.00 97.69 181 GLY A CA 1
ATOM 1422 C C . GLY A 1 181 ? -5.845 8.919 -8.943 1.00 97.69 181 GLY A C 1
ATOM 1423 O O . GLY A 1 181 ? -6.147 9.819 -8.157 1.00 97.69 181 GLY A O 1
ATOM 1424 N N . GLY A 1 182 ? -4.915 9.053 -9.887 1.00 97.88 182 GLY A N 1
ATOM 1425 C CA . GLY A 1 182 ? -4.133 10.265 -10.107 1.00 97.88 182 GLY A CA 1
ATOM 1426 C C . GLY A 1 182 ? -2.757 10.170 -9.466 1.00 97.88 182 GLY A C 1
ATOM 1427 O O . GLY A 1 182 ? -2.549 10.646 -8.353 1.00 97.88 182 GLY A O 1
ATOM 1428 N N . ASP A 1 183 ? -1.814 9.537 -10.161 1.00 97.81 183 ASP A N 1
ATOM 1429 C CA . ASP A 1 183 ? -0.397 9.610 -9.807 1.00 97.81 183 ASP A CA 1
ATOM 1430 C C . ASP A 1 183 ? 0.308 10.768 -10.511 1.00 97.81 183 ASP A C 1
ATOM 1432 O O . ASP A 1 183 ? -0.262 11.465 -11.346 1.00 97.81 183 ASP A O 1
ATOM 1436 N N . ILE A 1 184 ? 1.582 10.959 -10.187 1.00 96.75 184 ILE A N 1
ATOM 1437 C CA . ILE A 1 184 ? 2.435 11.964 -10.819 1.00 96.75 184 ILE A CA 1
ATOM 1438 C C . ILE A 1 184 ? 2.523 11.832 -12.353 1.00 96.75 184 ILE A C 1
ATOM 1440 O O . ILE A 1 184 ? 2.778 12.827 -13.027 1.00 96.75 184 ILE A O 1
ATOM 1444 N N . MET A 1 185 ? 2.283 10.641 -12.919 1.00 97.06 185 MET A N 1
ATOM 1445 C CA . MET A 1 185 ? 2.232 10.436 -14.372 1.00 97.06 185 MET A CA 1
ATOM 1446 C C . MET A 1 185 ? 0.893 10.902 -14.962 1.00 97.06 185 MET A C 1
ATOM 1448 O O . MET A 1 185 ? 0.858 11.490 -16.043 1.00 97.06 185 MET A O 1
ATOM 1452 N N . TYR A 1 186 ? -0.209 10.660 -14.253 1.00 97.69 186 TYR A N 1
ATOM 1453 C CA . TYR A 1 186 ? -1.572 10.945 -14.692 1.00 97.69 186 TYR A CA 1
ATOM 1454 C C . TYR A 1 186 ? -2.352 11.795 -13.671 1.00 97.69 186 TYR A C 1
ATOM 1456 O O . TYR A 1 186 ? -3.445 11.402 -13.258 1.00 97.69 186 TYR A O 1
ATOM 1464 N N . PRO A 1 187 ? -1.879 13.001 -13.296 1.00 96.75 187 PRO A N 1
ATOM 1465 C CA . PRO A 1 187 ? -2.362 13.722 -12.108 1.00 96.75 187 PRO A CA 1
ATOM 1466 C C . PRO A 1 187 ? -3.829 14.166 -12.175 1.00 96.75 187 PRO A C 1
ATOM 1468 O O . PRO A 1 187 ? -4.427 14.496 -11.156 1.00 96.75 187 PRO A O 1
ATOM 1471 N N . LYS A 1 188 ? -4.419 14.191 -13.376 1.00 96.31 188 LYS A N 1
ATOM 1472 C CA . LYS A 1 188 ? -5.816 14.591 -13.620 1.00 96.31 188 LYS A CA 1
ATOM 1473 C C . LYS A 1 188 ? -6.722 13.426 -14.031 1.00 96.31 188 LYS A C 1
ATOM 1475 O O . LYS A 1 188 ? -7.846 13.659 -14.463 1.00 96.31 188 LYS A O 1
ATOM 1480 N N . SER A 1 189 ? -6.239 12.188 -13.951 1.00 97.38 189 SER A N 1
ATOM 1481 C CA . SER A 1 189 ? -6.986 11.004 -14.385 1.00 97.38 189 SER A CA 1
ATOM 1482 C C . SER A 1 189 ? -7.252 10.067 -13.216 1.00 97.38 189 SER A C 1
ATOM 1484 O O . SER A 1 189 ? -6.397 9.876 -12.360 1.00 97.38 189 SER A O 1
ATOM 1486 N N . ASN A 1 190 ? -8.413 9.410 -13.204 1.00 97.25 190 ASN A N 1
ATOM 1487 C CA . ASN A 1 190 ? -8.739 8.414 -12.180 1.00 97.25 190 ASN A CA 1
ATOM 1488 C C . ASN A 1 190 ? -8.153 7.029 -12.526 1.00 97.25 190 ASN A C 1
ATOM 1490 O O . ASN A 1 190 ? -8.892 6.053 -12.675 1.00 97.25 190 ASN A O 1
ATOM 1494 N N . ILE A 1 191 ? -6.833 6.974 -12.719 1.00 98.25 191 ILE A N 1
ATOM 1495 C CA . ILE A 1 191 ? -6.023 5.782 -13.023 1.00 98.25 191 ILE A CA 1
ATOM 1496 C C . ILE A 1 191 ? -4.625 5.936 -12.404 1.00 98.25 191 ILE A C 1
ATOM 1498 O O . ILE A 1 191 ? -4.250 7.030 -11.984 1.00 98.25 191 ILE A O 1
ATOM 1502 N N . CYS A 1 192 ? -3.856 4.849 -12.376 1.00 98.44 192 CYS A N 1
ATOM 1503 C CA . CYS A 1 192 ? -2.443 4.834 -12.004 1.00 98.44 192 CYS A CA 1
ATOM 1504 C C . CYS A 1 192 ? -1.610 4.177 -13.106 1.00 98.44 192 CYS A C 1
ATOM 1506 O O . CYS A 1 192 ? -2.092 3.291 -13.820 1.00 98.44 192 CYS A O 1
ATOM 1508 N N . ARG A 1 193 ? -0.339 4.556 -13.190 1.00 98.12 193 ARG A N 1
ATOM 1509 C CA . ARG A 1 193 ? 0.698 3.812 -13.896 1.00 98.12 193 ARG A CA 1
ATOM 1510 C C . ARG A 1 193 ? 1.074 2.566 -13.096 1.00 98.12 193 ARG A C 1
ATOM 1512 O O . ARG A 1 193 ? 1.296 2.655 -11.891 1.00 98.12 193 ARG A O 1
ATOM 1519 N N . TYR A 1 194 ? 1.201 1.418 -13.751 1.00 97.75 194 TYR A N 1
ATOM 1520 C CA . TYR A 1 194 ? 1.616 0.159 -13.120 1.00 97.75 194 TYR A CA 1
ATOM 1521 C C . TYR A 1 194 ? 2.335 -0.770 -14.109 1.00 97.75 194 TYR A C 1
ATOM 1523 O O . TYR A 1 194 ? 2.260 -0.578 -15.319 1.00 97.75 194 TYR A O 1
ATOM 1531 N N . TRP A 1 195 ? 3.021 -1.788 -13.595 1.00 97.00 195 TRP A N 1
ATOM 1532 C CA . TRP A 1 195 ? 3.691 -2.845 -14.355 1.00 97.00 195 TRP A CA 1
ATOM 1533 C C . TRP A 1 195 ? 3.104 -4.209 -14.005 1.00 97.00 195 TRP A C 1
ATOM 1535 O O . TRP A 1 195 ? 2.664 -4.439 -12.880 1.00 97.00 195 TRP A O 1
ATOM 1545 N N . GLY A 1 196 ? 3.138 -5.136 -14.963 1.00 93.50 196 GLY A N 1
ATOM 1546 C CA . GLY A 1 196 ? 2.633 -6.492 -14.761 1.00 93.50 196 GLY A CA 1
ATOM 1547 C C . GLY A 1 196 ? 1.122 -6.504 -14.533 1.00 93.50 196 GLY A C 1
ATOM 1548 O O . GLY A 1 196 ? 0.357 -6.261 -15.477 1.00 93.50 196 GLY A O 1
ATOM 1549 N N . SER A 1 197 ? 0.724 -6.781 -13.289 1.00 93.25 197 SER A N 1
ATOM 1550 C CA . SER A 1 197 ? -0.663 -6.964 -12.863 1.00 93.25 197 SER A CA 1
ATOM 1551 C C . SER A 1 197 ? -1.208 -5.790 -12.046 1.00 93.25 197 SER A C 1
ATOM 1553 O O . SER A 1 197 ? -0.515 -5.190 -11.223 1.00 93.25 197 SER A O 1
ATOM 1555 N N . ASN A 1 198 ? -2.495 -5.508 -12.243 1.00 96.56 198 ASN A N 1
ATOM 1556 C CA . ASN A 1 198 ? -3.317 -4.639 -11.405 1.00 96.56 198 ASN A CA 1
ATOM 1557 C C . ASN A 1 198 ? -4.240 -5.431 -10.456 1.00 96.56 198 ASN A C 1
ATOM 1559 O O . ASN A 1 198 ? -5.181 -4.853 -9.908 1.00 96.56 198 ASN A O 1
ATOM 1563 N N . ARG A 1 199 ? -4.001 -6.731 -10.248 1.00 95.88 199 ARG A N 1
ATOM 1564 C CA . ARG A 1 199 ? -4.790 -7.603 -9.371 1.00 95.88 199 ARG A CA 1
ATOM 1565 C C . ARG A 1 199 ? -3.927 -8.160 -8.236 1.00 95.88 199 ARG A C 1
ATOM 1567 O O . ARG A 1 199 ? -2.891 -8.773 -8.468 1.00 95.88 199 ARG A O 1
ATOM 1574 N N . VAL A 1 200 ? -4.408 -8.002 -7.003 1.00 94.12 200 VAL A N 1
ATOM 1575 C CA . VAL A 1 200 ? -3.840 -8.681 -5.826 1.00 94.12 200 VAL A CA 1
ATOM 1576 C C . VAL A 1 200 ? -4.033 -10.195 -5.962 1.00 94.12 200 VAL A C 1
ATOM 1578 O O . VAL A 1 200 ? -5.110 -10.656 -6.336 1.00 94.12 200 VAL A O 1
ATOM 1581 N N . GLY A 1 201 ? -3.008 -10.969 -5.634 1.00 91.75 201 GLY A N 1
ATOM 1582 C CA . GLY A 1 201 ? -2.961 -12.425 -5.710 1.00 91.75 201 GLY A CA 1
ATOM 1583 C C . GLY A 1 201 ? -2.140 -12.953 -6.888 1.00 91.75 201 GLY A C 1
ATOM 1584 O O . GLY A 1 201 ? -1.536 -14.019 -6.764 1.00 91.75 201 GLY A O 1
ATOM 1585 N N . GLU A 1 202 ? -2.055 -12.216 -8.002 1.00 92.06 202 GLU A N 1
ATOM 1586 C CA . GLU A 1 202 ? -1.354 -12.684 -9.212 1.00 92.06 202 GLU A CA 1
ATOM 1587 C C . GLU A 1 202 ? 0.174 -12.693 -9.044 1.00 92.06 202 GLU A C 1
ATOM 1589 O O . GLU A 1 202 ? 0.858 -13.474 -9.702 1.00 92.06 202 GLU A O 1
ATOM 1594 N N . CYS A 1 203 ? 0.708 -11.881 -8.124 1.00 89.00 203 CYS A N 1
ATOM 1595 C CA . CYS A 1 203 ? 2.145 -11.703 -7.900 1.00 89.00 203 CYS A CA 1
ATOM 1596 C C . CYS A 1 203 ? 2.622 -12.170 -6.513 1.00 89.00 203 CYS A C 1
ATOM 1598 O O . CYS A 1 203 ? 3.472 -11.538 -5.880 1.00 89.00 203 CYS A O 1
ATOM 1600 N N . THR A 1 204 ? 2.082 -13.300 -6.042 1.00 85.44 204 THR A N 1
ATOM 1601 C CA . THR A 1 204 ? 2.348 -13.867 -4.701 1.00 85.44 204 THR A CA 1
ATOM 1602 C C . THR A 1 204 ? 3.358 -15.023 -4.687 1.00 85.44 204 THR A C 1
ATOM 1604 O O . THR A 1 204 ? 3.885 -15.382 -3.630 1.00 85.44 204 THR A O 1
ATOM 1607 N N . PHE A 1 205 ? 3.651 -15.605 -5.854 1.00 89.50 205 PHE A N 1
ATOM 1608 C CA . PHE A 1 205 ? 4.510 -16.787 -6.035 1.00 89.50 205 PHE A CA 1
ATOM 1609 C C . PHE A 1 205 ? 4.085 -18.034 -5.230 1.00 89.50 205 PHE A C 1
ATOM 1611 O O . PHE A 1 205 ? 4.900 -18.943 -5.045 1.00 89.50 205 PHE A O 1
ATOM 1618 N N . GLY A 1 206 ? 2.836 -18.099 -4.749 1.00 87.38 206 GLY A N 1
ATOM 1619 C CA . GLY A 1 206 ? 2.341 -19.200 -3.911 1.00 87.38 206 GLY A CA 1
ATOM 1620 C C . GLY A 1 206 ? 3.290 -19.512 -2.748 1.00 87.38 206 GLY A C 1
ATOM 1621 O O . GLY A 1 206 ? 3.862 -18.602 -2.147 1.00 87.38 206 GLY A O 1
ATOM 1622 N N . ASP A 1 207 ? 3.542 -20.796 -2.492 1.00 89.19 207 ASP A N 1
ATOM 1623 C CA . ASP A 1 207 ? 4.433 -21.253 -1.412 1.00 89.19 207 ASP A CA 1
ATOM 1624 C C . ASP A 1 207 ? 5.925 -21.280 -1.776 1.00 89.19 207 ASP A C 1
ATOM 1626 O O . ASP A 1 207 ? 6.768 -21.598 -0.933 1.00 89.19 207 ASP A O 1
ATOM 1630 N N . LYS A 1 208 ? 6.285 -20.915 -3.015 1.00 91.00 208 LYS A N 1
ATOM 1631 C CA . LYS A 1 208 ? 7.685 -20.924 -3.463 1.00 91.00 208 LYS A CA 1
ATOM 1632 C C . LYS A 1 208 ? 8.525 -19.983 -2.602 1.00 91.00 208 LYS A C 1
ATOM 1634 O O . LYS A 1 208 ? 8.081 -18.891 -2.245 1.00 91.00 208 LYS A O 1
ATOM 1639 N N . LYS A 1 209 ? 9.764 -20.368 -2.312 1.00 90.75 209 LYS A N 1
ATOM 1640 C CA . LYS A 1 209 ? 10.750 -19.519 -1.631 1.00 90.75 209 LYS A CA 1
ATOM 1641 C C . LYS A 1 209 ? 11.997 -19.400 -2.504 1.00 90.75 209 LYS A C 1
ATOM 1643 O O . LYS A 1 209 ? 12.301 -20.361 -3.213 1.00 90.75 209 LYS A O 1
ATOM 1648 N N . PRO A 1 210 ? 12.692 -18.251 -2.482 1.00 91.25 210 PRO A N 1
ATOM 1649 C CA . PRO A 1 210 ? 13.999 -18.155 -3.117 1.00 91.25 210 PRO A CA 1
ATOM 1650 C C . PRO A 1 210 ? 14.961 -19.176 -2.497 1.00 91.25 210 PRO A C 1
ATOM 1652 O O . PRO A 1 210 ? 14.781 -19.583 -1.345 1.00 91.25 210 PRO A O 1
ATOM 1655 N N . ASN A 1 211 ? 15.985 -19.564 -3.255 1.00 91.88 211 ASN A N 1
ATOM 1656 C CA . ASN A 1 211 ? 17.080 -20.409 -2.783 1.00 91.88 211 ASN A CA 1
ATOM 1657 C C . ASN A 1 211 ? 18.393 -19.612 -2.866 1.00 91.88 211 ASN A C 1
ATOM 1659 O O . ASN A 1 211 ? 19.093 -19.725 -3.875 1.00 91.88 211 ASN A O 1
ATOM 1663 N N . PRO A 1 212 ? 18.687 -18.761 -1.861 1.00 89.94 212 PRO A N 1
ATOM 1664 C CA . PRO A 1 212 ? 19.861 -17.898 -1.853 1.00 89.94 212 PRO A CA 1
ATOM 1665 C C . PRO A 1 212 ? 21.165 -18.670 -2.048 1.00 89.94 212 PRO A C 1
ATOM 1667 O O . PRO A 1 212 ? 21.474 -19.595 -1.297 1.00 89.94 212 PRO A O 1
ATOM 1670 N N . VAL A 1 213 ? 21.967 -18.229 -3.010 1.00 91.19 213 VAL A N 1
ATOM 1671 C CA . VAL A 1 213 ? 23.349 -18.659 -3.215 1.00 91.19 213 VAL A CA 1
ATOM 1672 C C . VAL A 1 213 ? 24.254 -17.482 -2.869 1.00 91.19 213 VAL A C 1
ATOM 1674 O O . VAL A 1 213 ? 24.100 -16.381 -3.402 1.00 91.19 213 VAL A O 1
ATOM 1677 N N . LEU A 1 214 ? 25.203 -17.707 -1.956 1.00 89.56 214 LEU A N 1
ATOM 1678 C CA . LEU A 1 214 ? 26.132 -16.674 -1.503 1.00 89.56 214 LEU A CA 1
ATOM 1679 C C . LEU A 1 214 ? 26.870 -16.050 -2.700 1.00 89.56 214 LEU A C 1
ATOM 1681 O O . LEU A 1 214 ? 27.428 -16.764 -3.529 1.00 89.56 214 LEU A O 1
ATOM 1685 N N . GLY A 1 215 ? 26.859 -14.718 -2.786 1.00 87.12 215 GLY A N 1
ATOM 1686 C CA . GLY A 1 215 ? 27.472 -13.966 -3.888 1.00 87.12 215 GLY A CA 1
ATOM 1687 C C . GLY A 1 215 ? 26.586 -13.769 -5.126 1.00 87.12 215 GLY A C 1
ATOM 1688 O O . GLY A 1 215 ? 26.981 -13.030 -6.021 1.00 87.12 215 GLY A O 1
ATOM 1689 N N . TYR A 1 216 ? 25.382 -14.355 -5.176 1.00 85.94 216 TYR A N 1
ATOM 1690 C CA . TYR A 1 216 ? 24.467 -14.242 -6.319 1.00 85.94 216 TYR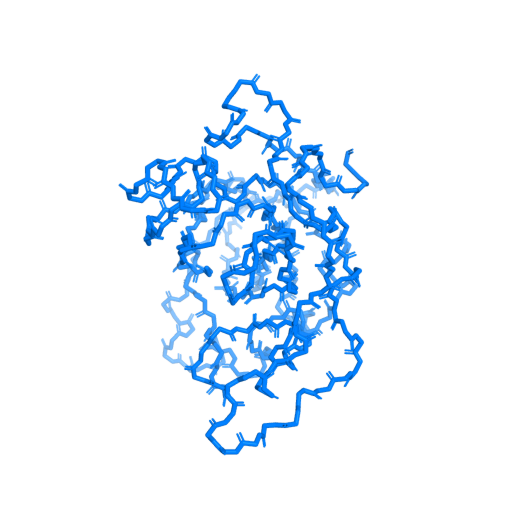 A CA 1
ATOM 1691 C C . TYR A 1 216 ? 23.131 -13.611 -5.914 1.00 85.94 216 TYR A C 1
ATOM 1693 O O . TYR A 1 216 ? 22.147 -14.306 -5.662 1.00 85.94 216 TYR A O 1
ATOM 1701 N N . GLU A 1 217 ? 23.065 -12.278 -5.905 1.00 81.62 217 GLU A N 1
ATOM 1702 C CA . GLU A 1 217 ? 21.893 -11.520 -5.430 1.00 81.62 217 GLU A CA 1
ATOM 1703 C C . GLU A 1 217 ? 20.574 -11.897 -6.115 1.00 81.62 217 GLU A C 1
ATOM 1705 O O . GLU A 1 217 ? 19.525 -11.898 -5.475 1.00 81.62 217 GLU A O 1
ATOM 1710 N N . ILE A 1 218 ? 20.617 -12.272 -7.397 1.00 84.00 218 ILE A N 1
ATOM 1711 C CA . ILE A 1 218 ? 19.421 -12.651 -8.162 1.00 84.00 218 ILE A CA 1
ATOM 1712 C C . ILE A 1 218 ? 18.733 -13.907 -7.608 1.00 84.00 218 ILE A C 1
ATOM 1714 O O . ILE A 1 218 ? 17.539 -14.094 -7.805 1.00 84.00 218 ILE A O 1
ATOM 1718 N N . THR A 1 219 ? 19.463 -14.756 -6.881 1.00 87.06 219 THR A N 1
ATOM 1719 C CA . THR A 1 219 ? 18.911 -15.970 -6.255 1.00 87.06 219 THR A CA 1
ATOM 1720 C C . THR A 1 219 ? 18.173 -15.683 -4.943 1.00 87.06 219 THR A C 1
ATOM 1722 O O . THR A 1 219 ? 17.463 -16.551 -4.433 1.00 87.06 219 THR A O 1
ATOM 1725 N N . ASN A 1 220 ? 18.283 -14.455 -4.418 1.00 86.88 220 ASN A N 1
ATOM 1726 C CA . ASN A 1 220 ? 17.621 -14.025 -3.184 1.00 86.88 220 ASN A CA 1
ATOM 1727 C C . ASN A 1 220 ? 16.137 -13.684 -3.383 1.00 86.88 220 ASN A C 1
ATOM 1729 O O . ASN A 1 220 ? 15.443 -13.373 -2.413 1.00 86.88 220 ASN A O 1
ATOM 1733 N N . THR A 1 221 ? 15.635 -13.726 -4.619 1.00 90.56 221 THR A N 1
ATOM 1734 C CA . THR A 1 221 ? 14.242 -13.412 -4.936 1.00 90.56 221 THR A CA 1
ATOM 1735 C C . THR A 1 221 ? 13.691 -14.314 -6.038 1.00 90.56 221 THR A C 1
ATOM 1737 O O . THR A 1 221 ? 14.428 -14.872 -6.844 1.00 90.56 221 THR A O 1
ATOM 1740 N N . LEU A 1 222 ? 12.368 -14.450 -6.067 1.00 92.50 222 LEU A N 1
ATOM 1741 C CA . LEU A 1 222 ? 11.610 -15.082 -7.149 1.00 92.50 222 LEU A CA 1
ATOM 1742 C C . LEU A 1 222 ? 11.224 -14.087 -8.254 1.00 92.50 222 LEU A C 1
ATOM 1744 O O . LEU A 1 222 ? 10.559 -14.459 -9.216 1.00 92.50 222 LEU A O 1
ATOM 1748 N N . GLU A 1 223 ? 11.594 -12.819 -8.093 1.00 92.12 223 GLU A N 1
ATOM 1749 C CA . GLU A 1 223 ? 11.291 -11.753 -9.040 1.00 92.12 223 GLU A CA 1
ATOM 1750 C C . GLU A 1 223 ? 12.108 -11.850 -10.339 1.00 92.12 223 GLU A C 1
ATOM 1752 O O . GLU A 1 223 ? 13.224 -12.371 -10.343 1.00 92.12 223 GLU A O 1
ATOM 1757 N N . PRO A 1 224 ? 11.596 -11.290 -11.451 1.00 94.12 224 PRO A N 1
ATOM 1758 C CA . PRO A 1 224 ? 10.362 -10.503 -11.564 1.00 94.12 224 PRO A CA 1
ATOM 1759 C C . PRO A 1 224 ? 9.085 -11.349 -11.526 1.00 94.12 224 PRO A C 1
ATOM 1761 O O . PRO A 1 224 ? 9.091 -12.516 -11.900 1.00 94.12 224 PRO A O 1
ATOM 1764 N N . CYS A 1 225 ? 7.975 -10.743 -11.097 1.00 93.56 225 CYS A N 1
ATOM 1765 C CA . CYS A 1 225 ? 6.667 -11.399 -11.149 1.00 93.56 225 CYS A CA 1
ATOM 1766 C C . CYS A 1 225 ? 6.182 -11.568 -12.596 1.00 93.56 225 CYS A C 1
ATOM 1768 O O . CYS A 1 225 ? 5.778 -12.654 -13.003 1.00 93.56 225 CYS A O 1
ATOM 1770 N N . MET A 1 226 ? 6.208 -10.485 -13.375 1.00 95.06 226 MET A N 1
ATOM 1771 C CA . MET A 1 226 ? 5.777 -10.472 -14.770 1.00 95.06 226 MET A CA 1
ATOM 1772 C C . MET A 1 226 ? 6.738 -9.650 -15.619 1.00 95.06 226 MET A C 1
ATOM 1774 O O . MET A 1 226 ? 7.437 -8.760 -15.124 1.00 95.06 226 MET A O 1
ATOM 1778 N N . PHE A 1 227 ? 6.717 -9.925 -16.920 1.00 94.62 227 PHE A N 1
ATOM 1779 C CA . PHE A 1 227 ? 7.324 -9.074 -17.932 1.00 94.62 227 PHE A CA 1
ATOM 1780 C C . PHE A 1 227 ? 6.252 -8.269 -18.670 1.00 94.62 227 PHE A C 1
ATOM 1782 O O . PHE A 1 227 ? 5.126 -8.726 -18.868 1.00 94.62 227 PHE A O 1
ATOM 1789 N N . GLY A 1 228 ? 6.611 -7.053 -19.063 1.00 89.12 228 GLY A N 1
ATOM 1790 C CA . GLY A 1 228 ? 5.741 -6.096 -19.734 1.00 89.12 228 GLY A CA 1
ATOM 1791 C C . GLY A 1 228 ? 6.090 -4.666 -19.335 1.00 89.12 228 GLY A C 1
ATOM 1792 O O . GLY A 1 228 ? 6.497 -4.414 -18.201 1.00 89.12 228 GLY A O 1
ATOM 1793 N N . GLY A 1 229 ? 5.962 -3.739 -20.281 1.00 91.62 229 GLY A N 1
ATOM 1794 C CA . GLY A 1 229 ? 6.177 -2.315 -20.030 1.00 91.62 229 GLY A CA 1
ATOM 1795 C C . GLY A 1 229 ? 5.099 -1.687 -19.131 1.00 91.62 229 GLY A C 1
ATOM 1796 O O . GLY A 1 229 ? 4.159 -2.373 -18.707 1.00 91.62 229 GLY A O 1
ATOM 1797 N N . PRO A 1 230 ? 5.213 -0.376 -18.854 1.00 95.81 230 PRO A N 1
ATOM 1798 C CA . PRO A 1 230 ? 4.215 0.349 -18.082 1.00 95.81 230 PRO A CA 1
ATOM 1799 C C . PRO A 1 230 ? 2.846 0.325 -18.766 1.00 95.81 230 PRO A C 1
ATOM 1801 O O . PRO A 1 230 ? 2.723 0.500 -19.977 1.00 95.81 230 PRO A O 1
ATOM 1804 N N . LYS A 1 231 ? 1.809 0.168 -17.952 1.00 97.12 231 LYS A N 1
ATOM 1805 C CA . LYS A 1 231 ? 0.391 0.255 -18.303 1.00 97.12 231 LYS A CA 1
ATOM 1806 C C . LYS A 1 231 ? -0.260 1.363 -17.482 1.00 97.12 231 LYS A C 1
ATOM 1808 O O . LYS A 1 231 ? 0.299 1.816 -16.483 1.00 97.12 231 LYS A O 1
ATOM 1813 N N . ALA A 1 232 ? -1.466 1.759 -17.871 1.00 98.00 232 ALA A N 1
ATOM 1814 C CA . ALA A 1 232 ? -2.295 2.687 -17.114 1.00 98.00 232 ALA A CA 1
ATOM 1815 C C . ALA A 1 232 ? -3.660 2.051 -16.827 1.00 98.00 232 ALA A C 1
ATOM 1817 O O . ALA A 1 232 ? -4.219 1.365 -17.684 1.00 98.00 232 ALA A O 1
ATOM 1818 N N . GLY A 1 233 ? -4.189 2.226 -15.618 1.00 98.19 233 GLY A N 1
ATOM 1819 C CA . GLY A 1 233 ? -5.491 1.662 -15.263 1.00 98.19 233 GLY A CA 1
ATOM 1820 C C . GLY A 1 233 ? -5.825 1.738 -13.779 1.00 98.19 233 GLY A C 1
ATOM 1821 O O . GLY A 1 233 ? -5.144 2.399 -12.998 1.00 98.19 233 GLY A O 1
ATOM 1822 N N . LYS A 1 234 ? -6.906 1.056 -13.404 1.00 98.31 234 LYS A N 1
ATOM 1823 C CA . LYS A 1 234 ? -7.370 0.917 -12.018 1.00 98.31 234 LYS A CA 1
ATOM 1824 C C . LYS A 1 234 ? -6.980 -0.453 -11.454 1.00 98.31 234 LYS A C 1
ATOM 1826 O O . LYS A 1 234 ? -6.721 -1.360 -12.248 1.00 98.31 234 LYS A O 1
ATOM 1831 N N . PRO A 1 235 ? -6.976 -0.641 -10.124 1.00 97.44 235 PRO A N 1
ATOM 1832 C CA . PRO A 1 235 ? -6.960 -1.974 -9.535 1.00 97.44 235 PRO A CA 1
ATOM 1833 C C . PRO A 1 235 ? -8.123 -2.819 -10.066 1.00 97.44 235 PRO A C 1
ATOM 1835 O O . PRO A 1 235 ? -9.231 -2.313 -10.238 1.00 97.44 235 PRO A O 1
ATOM 1838 N N . PHE A 1 236 ? -7.885 -4.102 -10.322 1.00 96.12 236 PHE A N 1
ATOM 1839 C CA . PHE A 1 236 ? -8.940 -5.020 -10.739 1.00 96.12 236 PHE A CA 1
ATOM 1840 C C . PHE A 1 236 ? -10.008 -5.160 -9.640 1.00 96.12 236 PHE A C 1
ATOM 1842 O O . PHE A 1 236 ? -9.671 -5.338 -8.469 1.00 96.12 236 PHE A O 1
ATOM 1849 N N . GLY A 1 237 ? -11.287 -5.146 -10.032 1.00 88.69 237 GLY A N 1
ATOM 1850 C CA . GLY A 1 237 ? -12.426 -5.285 -9.115 1.00 88.69 237 GLY A CA 1
ATOM 1851 C C . GLY A 1 237 ? -12.884 -3.982 -8.450 1.00 88.69 237 GLY A C 1
ATOM 1852 O O . GLY A 1 237 ? -13.645 -4.050 -7.488 1.00 88.69 237 GLY A O 1
ATOM 1853 N N . MET A 1 238 ? -12.424 -2.830 -8.957 1.00 83.25 238 MET A N 1
ATOM 1854 C CA . MET A 1 238 ? -12.812 -1.475 -8.533 1.00 83.25 238 MET A CA 1
ATOM 1855 C C . MET A 1 238 ? -13.510 -0.698 -9.649 1.00 83.25 238 MET A C 1
ATOM 1857 O O . MET A 1 238 ? -13.256 -1.005 -10.837 1.00 83.25 238 MET A O 1
#

pLDDT: mean 92.39, std 7.19, range [59.22, 98.62]

Radius of gyration: 17.65 Å; chains: 1; bounding box: 52×36×48 Å

Sequence (238 aa):
MLKYPQPRGNKKWWGVCGAGMGCKGPCDSSSMEARVNMRYEGKKMLKVRRGQEIPILWNRLNHPGGFIRLAITKFKNSDSWESFNSNVIKYVCHEQNCGPSTAYSPYGHLCGSGNAQCSTKLTIPTNLENGLYTLQWMWFGGGIVYGRANSSFGEYYGCSDFRIKGKSIPTQEKTKPEFVGGDIMYPKSNICRYWGSNRVGECTFGDKKPNPVLGYEITNTLEPCMFGGPKAGKPFGM